Protein AF-A0A7C3R0V1-F1 (afdb_monomer_lite)

Structure (mmCIF, N/CA/C/O backbone):
data_AF-A0A7C3R0V1-F1
#
_entry.id   AF-A0A7C3R0V1-F1
#
loop_
_atom_site.group_PDB
_atom_site.id
_atom_site.type_symbol
_atom_site.label_atom_id
_atom_site.label_alt_id
_atom_site.label_comp_id
_atom_site.label_asym_id
_atom_site.label_entity_id
_atom_site.label_seq_id
_atom_site.pdbx_PDB_ins_code
_atom_site.Cartn_x
_atom_site.Cartn_y
_atom_site.Cartn_z
_atom_site.occupancy
_atom_site.B_iso_or_equiv
_atom_site.auth_seq_id
_atom_site.auth_comp_id
_atom_site.auth_asym_id
_atom_site.auth_atom_id
_atom_site.pdbx_PDB_model_num
ATOM 1 N N . MET A 1 1 ? -23.389 -15.493 -10.320 1.00 42.31 1 MET A N 1
ATOM 2 C CA . MET A 1 1 ? -22.268 -14.526 -10.285 1.00 42.31 1 MET A CA 1
ATOM 3 C C . MET A 1 1 ? -22.577 -13.487 -9.214 1.00 42.31 1 MET A C 1
ATOM 5 O O . MET A 1 1 ? -23.530 -12.743 -9.384 1.00 42.31 1 MET A O 1
ATOM 9 N N . SER A 1 2 ? -21.857 -13.476 -8.086 1.00 50.84 2 SER A N 1
ATOM 10 C CA . SER A 1 2 ? -22.051 -12.445 -7.052 1.00 50.84 2 SER A CA 1
ATOM 11 C C . SER A 1 2 ? -21.550 -11.100 -7.591 1.00 50.84 2 SER A C 1
ATOM 13 O O . SER A 1 2 ? -20.345 -10.915 -7.804 1.00 50.84 2 SER A O 1
ATOM 15 N N . HIS A 1 3 ? -22.470 -10.176 -7.880 1.00 60.91 3 HIS A N 1
ATOM 16 C CA . HIS A 1 3 ? -22.114 -8.804 -8.225 1.00 60.91 3 HIS A CA 1
ATOM 17 C C . HIS A 1 3 ? -21.435 -8.160 -7.017 1.00 60.91 3 HIS A C 1
ATOM 19 O O . HIS A 1 3 ? -22.059 -7.897 -5.994 1.00 60.91 3 HIS A O 1
ATOM 25 N N . THR A 1 4 ? -20.135 -7.896 -7.152 1.00 75.12 4 THR A N 1
ATOM 26 C CA . THR A 1 4 ? -19.369 -7.115 -6.173 1.00 75.12 4 THR A CA 1
ATOM 27 C C . THR A 1 4 ? -20.043 -5.766 -5.970 1.00 75.12 4 THR A C 1
ATOM 29 O O . THR A 1 4 ? -19.971 -4.907 -6.852 1.00 75.12 4 THR A O 1
ATOM 32 N N . LYS A 1 5 ? -20.695 -5.572 -4.825 1.00 85.56 5 LYS A N 1
ATOM 33 C CA . LYS A 1 5 ? -21.356 -4.309 -4.516 1.00 85.56 5 LYS A CA 1
ATOM 34 C C . LYS A 1 5 ? -20.315 -3.302 -4.035 1.00 85.56 5 LYS A C 1
ATOM 36 O O . LYS A 1 5 ? -19.821 -3.402 -2.916 1.00 85.56 5 LYS A O 1
ATOM 41 N N . TRP A 1 6 ? -19.981 -2.356 -4.905 1.00 93.62 6 TRP A N 1
ATOM 42 C CA . TRP A 1 6 ? -19.275 -1.140 -4.520 1.00 93.62 6 TRP A CA 1
ATOM 43 C C . TRP A 1 6 ? -20.295 -0.133 -3.996 1.00 93.62 6 TRP A C 1
ATOM 45 O O . TRP A 1 6 ? -21.379 0.008 -4.561 1.00 93.62 6 TRP A O 1
ATOM 55 N N . LEU A 1 7 ? -19.955 0.517 -2.895 1.00 95.56 7 LEU A N 1
ATOM 56 C CA . LEU A 1 7 ? -20.717 1.581 -2.261 1.00 95.56 7 LEU A CA 1
ATOM 57 C C . LEU A 1 7 ? -20.110 2.919 -2.679 1.00 95.56 7 LEU A C 1
ATOM 59 O O . LEU A 1 7 ? -18.905 2.997 -2.928 1.00 95.56 7 LEU A O 1
ATOM 63 N N . ASP A 1 8 ? -20.928 3.965 -2.731 1.00 96.06 8 ASP A N 1
ATOM 64 C CA . ASP A 1 8 ? -20.401 5.328 -2.715 1.00 96.06 8 ASP A CA 1
ATOM 65 C C . ASP A 1 8 ? -19.684 5.618 -1.382 1.00 96.06 8 ASP A C 1
ATOM 67 O O . ASP A 1 8 ? -19.762 4.836 -0.426 1.00 96.06 8 ASP A O 1
ATOM 71 N N . HIS A 1 9 ? -18.979 6.748 -1.316 1.00 92.44 9 HIS A N 1
ATOM 72 C CA . HIS A 1 9 ? -18.219 7.144 -0.132 1.00 92.44 9 HIS A CA 1
ATOM 73 C C . HIS A 1 9 ? -19.073 7.153 1.148 1.00 92.44 9 HIS A C 1
ATOM 75 O O . HIS A 1 9 ? -18.721 6.500 2.129 1.00 92.44 9 HIS A O 1
ATOM 81 N N . ALA A 1 10 ? -20.217 7.841 1.149 1.00 94.19 10 ALA A N 1
ATOM 82 C CA . ALA A 1 10 ? -21.035 8.022 2.349 1.00 94.19 10 ALA A CA 1
ATOM 83 C C . ALA A 1 10 ? -21.642 6.698 2.843 1.00 94.19 10 ALA A C 1
ATOM 85 O O . ALA A 1 10 ? -21.555 6.362 4.030 1.00 94.19 10 ALA A O 1
ATOM 86 N N . ALA A 1 11 ? -22.214 5.906 1.934 1.00 95.75 11 ALA A N 1
ATOM 87 C CA . ALA A 1 11 ? -22.743 4.583 2.238 1.00 95.75 11 ALA A CA 1
ATOM 88 C C . ALA A 1 11 ? -21.632 3.627 2.697 1.00 95.75 11 ALA A C 1
ATOM 90 O O . ALA A 1 11 ? -21.841 2.815 3.603 1.00 95.75 11 ALA A O 1
ATOM 91 N N . GLY A 1 12 ? -20.444 3.751 2.107 1.00 95.31 12 GLY A N 1
ATOM 92 C CA . GLY A 1 12 ? -19.246 3.019 2.485 1.00 95.31 12 GLY A CA 1
ATOM 93 C C . GLY A 1 12 ? -18.814 3.287 3.922 1.00 95.31 12 GLY A C 1
ATOM 94 O O . GLY A 1 12 ? -18.692 2.344 4.705 1.00 95.31 12 GLY A O 1
ATOM 95 N N . ILE A 1 13 ? -18.656 4.561 4.292 1.00 95.50 13 ILE A N 1
ATOM 96 C CA . ILE A 1 13 ? -18.301 4.970 5.658 1.00 95.50 13 ILE A CA 1
ATOM 97 C C . ILE A 1 13 ? -19.353 4.481 6.664 1.00 95.50 13 ILE A C 1
ATOM 99 O O . ILE A 1 13 ? -19.023 3.881 7.689 1.00 95.50 13 ILE A O 1
ATOM 103 N N . LYS A 1 14 ? -20.645 4.632 6.346 1.00 96.44 14 LYS A N 1
ATOM 104 C CA . LYS A 1 14 ? -21.726 4.105 7.194 1.00 96.44 14 LYS A CA 1
ATOM 105 C C . LYS A 1 14 ? -21.611 2.589 7.390 1.00 96.44 14 LYS A C 1
ATOM 107 O O . LYS A 1 14 ? -21.858 2.090 8.489 1.00 96.44 14 LYS A O 1
ATOM 112 N N . ARG A 1 15 ? -21.231 1.851 6.341 1.00 96.00 15 ARG A N 1
ATOM 113 C CA . ARG A 1 15 ? -21.078 0.393 6.385 1.00 96.00 15 ARG A CA 1
ATOM 114 C C . ARG A 1 15 ? -19.900 -0.042 7.254 1.00 96.00 15 ARG A C 1
ATOM 116 O O . ARG A 1 15 ? -20.099 -0.932 8.079 1.00 96.00 15 ARG A O 1
ATOM 123 N N . ILE A 1 16 ? -18.721 0.562 7.100 1.00 95.69 16 ILE A N 1
ATOM 124 C CA . ILE A 1 16 ? -17.548 0.214 7.923 1.00 95.69 16 ILE A CA 1
ATOM 125 C C . ILE A 1 16 ? -17.791 0.555 9.400 1.00 95.69 16 ILE A C 1
ATOM 127 O O . ILE A 1 16 ? -17.497 -0.267 10.260 1.00 95.69 16 ILE A O 1
ATOM 131 N N . ASN A 1 17 ? -18.452 1.682 9.697 1.00 95.12 17 ASN A N 1
ATOM 132 C CA . ASN A 1 17 ? -18.780 2.076 11.071 1.00 95.12 17 ASN A CA 1
ATOM 133 C C . ASN A 1 17 ? -19.804 1.136 11.721 1.00 95.12 17 ASN A C 1
ATOM 135 O O . ASN A 1 17 ? -19.756 0.891 12.924 1.00 95.12 17 ASN A O 1
ATOM 139 N N . ALA A 1 18 ? -20.758 0.607 10.950 1.00 96.44 18 ALA A N 1
ATOM 140 C CA . ALA A 1 18 ? -21.679 -0.413 11.449 1.00 96.44 18 ALA A CA 1
ATOM 141 C C . ALA A 1 18 ? -20.940 -1.719 11.783 1.00 96.44 18 ALA A C 1
ATOM 143 O O . ALA A 1 18 ? -21.055 -2.208 12.902 1.00 96.44 18 ALA A O 1
ATOM 144 N N . LEU A 1 19 ? -20.121 -2.226 10.854 1.00 95.38 19 LEU A N 1
ATOM 145 C CA . LEU A 1 19 ? -19.346 -3.456 11.056 1.00 95.38 19 LEU A CA 1
ATOM 146 C C . LEU A 1 19 ? -18.355 -3.341 12.223 1.00 95.38 19 LEU A C 1
ATOM 148 O O . LEU A 1 19 ? -18.230 -4.275 13.013 1.00 95.38 19 LEU A O 1
ATOM 152 N N . GLY A 1 20 ? -17.702 -2.183 12.360 1.00 92.12 20 GLY A N 1
ATOM 153 C CA . GLY A 1 20 ? -16.813 -1.877 13.478 1.00 92.12 20 GLY A CA 1
ATOM 154 C C . GLY A 1 20 ? -17.538 -1.873 14.826 1.00 92.12 20 GLY A C 1
ATOM 155 O O . GLY A 1 20 ? -17.073 -2.516 15.763 1.00 92.12 20 GLY A O 1
ATOM 156 N N . ARG A 1 21 ? -18.717 -1.236 14.923 1.00 93.69 21 ARG A N 1
ATOM 157 C CA . ARG A 1 21 ? -19.542 -1.253 16.151 1.00 93.69 21 ARG A CA 1
ATOM 158 C C . ARG A 1 21 ? -20.011 -2.654 16.533 1.00 93.69 21 ARG A C 1
ATOM 160 O O . ARG A 1 21 ? -20.056 -2.979 17.713 1.00 93.69 21 ARG A O 1
ATOM 167 N N . GLU A 1 22 ? -20.314 -3.486 15.543 1.00 94.88 22 GLU A N 1
ATOM 168 C CA . GLU A 1 22 ? -20.661 -4.900 15.735 1.00 94.88 22 GLU A CA 1
ATOM 169 C C . GLU A 1 22 ? -19.444 -5.774 16.095 1.00 94.88 22 GLU A C 1
ATOM 171 O O . GLU A 1 22 ? -19.607 -6.969 16.332 1.00 94.88 22 GLU A O 1
ATOM 176 N N . ARG A 1 23 ? -18.223 -5.211 16.111 1.00 91.81 23 ARG A N 1
ATOM 177 C CA . ARG A 1 23 ? -16.948 -5.935 16.268 1.00 91.81 23 ARG A CA 1
ATOM 178 C C . ARG A 1 23 ? -16.817 -7.116 15.304 1.00 91.81 23 ARG A C 1
ATOM 180 O O . ARG A 1 23 ? -16.186 -8.127 15.611 1.00 91.81 23 ARG A O 1
ATOM 187 N N . LYS A 1 24 ? -17.429 -7.006 14.126 1.00 93.81 24 LYS A N 1
ATOM 188 C CA . LYS A 1 24 ? -17.423 -8.072 13.131 1.00 93.81 24 LYS A CA 1
ATOM 189 C C . LYS A 1 24 ? -16.158 -7.953 12.292 1.00 93.81 24 LYS A C 1
ATOM 191 O O . LYS A 1 24 ? -16.003 -6.908 11.688 1.00 93.81 24 LYS A O 1
ATOM 196 N N . PRO A 1 25 ? -15.293 -8.972 12.155 1.00 93.69 25 PRO A N 1
ATOM 197 C CA . PRO A 1 25 ? -14.149 -8.886 11.250 1.00 93.69 25 PRO A CA 1
ATOM 198 C C . PRO A 1 25 ? -14.598 -8.652 9.802 1.00 93.69 25 PRO A C 1
ATOM 200 O O . PRO A 1 25 ? -15.459 -9.375 9.288 1.00 93.69 25 PRO A O 1
ATOM 203 N N . PHE A 1 26 ? -14.016 -7.661 9.125 1.00 95.19 26 PHE A N 1
ATOM 204 C CA . PHE A 1 26 ? -14.371 -7.312 7.749 1.00 95.19 26 PHE A CA 1
ATOM 205 C C . PHE A 1 26 ? -13.163 -6.869 6.924 1.00 95.19 26 PHE A C 1
ATOM 207 O O . PHE A 1 26 ? -12.180 -6.358 7.449 1.00 95.19 26 PHE A O 1
ATOM 214 N N . LEU A 1 27 ? -13.262 -7.052 5.609 1.00 95.38 27 LEU A N 1
ATOM 215 C CA . LEU A 1 27 ? -12.360 -6.462 4.627 1.00 95.38 27 LEU A CA 1
ATOM 216 C C . LEU A 1 27 ? -13.030 -5.222 4.047 1.00 95.38 27 LEU A C 1
ATOM 218 O O . LEU A 1 27 ? -14.193 -5.295 3.639 1.00 95.38 27 LEU A O 1
ATOM 222 N N . PHE A 1 28 ? -12.284 -4.126 3.925 1.00 95.50 28 PHE A N 1
ATOM 223 C CA . PHE A 1 28 ? -12.696 -2.982 3.123 1.00 95.50 28 PHE A CA 1
ATOM 224 C C . PHE A 1 28 ? -11.621 -2.572 2.112 1.00 95.50 28 PHE A C 1
ATOM 226 O O . PHE A 1 28 ? -10.442 -2.873 2.278 1.00 95.50 28 PHE A O 1
ATOM 233 N N . ILE A 1 29 ? -12.047 -1.920 1.030 1.00 95.19 29 ILE A N 1
ATOM 234 C CA . ILE A 1 29 ? -11.183 -1.386 -0.028 1.00 95.19 29 ILE A CA 1
ATOM 235 C C . ILE A 1 29 ? -11.737 -0.023 -0.420 1.00 95.19 29 ILE A C 1
ATOM 237 O O . ILE A 1 29 ? -12.914 0.079 -0.762 1.00 95.19 29 ILE A O 1
ATOM 241 N N . LEU A 1 30 ? -10.891 1.000 -0.400 1.00 94.31 30 LE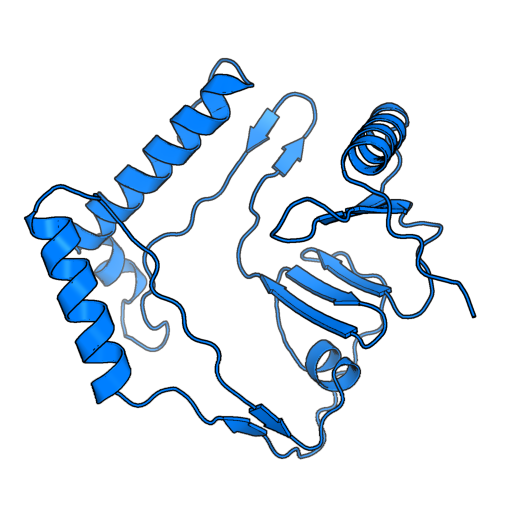U A N 1
ATOM 242 C CA . LEU A 1 30 ? -11.227 2.361 -0.807 1.00 94.31 30 LEU A CA 1
ATOM 243 C C . LEU A 1 30 ? -10.491 2.694 -2.108 1.00 94.31 30 LEU A C 1
ATOM 245 O O . LEU A 1 30 ? -9.288 2.454 -2.219 1.00 94.31 30 LEU A O 1
ATOM 249 N N . SER A 1 31 ? -11.204 3.214 -3.106 1.00 92.94 31 SER A N 1
ATOM 250 C CA . SER A 1 31 ? -10.571 3.731 -4.320 1.00 92.94 31 SER A CA 1
ATOM 251 C C . SER A 1 31 ? -9.736 4.973 -4.013 1.00 92.94 31 SER A C 1
ATOM 253 O O . SER A 1 31 ? -10.032 5.723 -3.089 1.00 92.94 31 SER A O 1
ATOM 255 N N . TYR A 1 32 ? -8.696 5.213 -4.811 1.00 90.94 32 TYR A N 1
ATOM 256 C CA . TYR A 1 32 ? -7.790 6.351 -4.618 1.00 90.94 32 TYR A CA 1
ATOM 257 C C . TYR A 1 32 ? -8.512 7.713 -4.617 1.00 90.94 32 TYR A C 1
ATOM 259 O O . TYR A 1 32 ? -8.223 8.572 -3.793 1.00 90.94 32 TYR A O 1
ATOM 267 N N . ASP A 1 33 ? -9.504 7.878 -5.495 1.00 93.25 33 ASP A N 1
ATOM 268 C CA . ASP A 1 33 ? -10.373 9.064 -5.571 1.00 93.25 33 ASP A CA 1
ATOM 269 C C . ASP A 1 33 ? -11.421 9.143 -4.441 1.00 93.25 33 ASP A C 1
ATOM 271 O O . ASP A 1 33 ? -12.220 10.075 -4.399 1.00 93.25 33 ASP A O 1
ATOM 275 N N . LYS A 1 34 ? -11.434 8.154 -3.539 1.00 92.62 34 LYS A N 1
ATOM 276 C CA . LYS A 1 34 ? -12.363 7.982 -2.416 1.00 92.62 34 LYS A CA 1
ATOM 277 C C . LYS A 1 34 ? -13.836 7.848 -2.815 1.00 92.62 34 LYS A C 1
ATOM 279 O O . LYS A 1 34 ? -14.700 7.842 -1.947 1.00 92.62 34 LYS A O 1
ATOM 284 N N . GLN A 1 35 ? -14.156 7.692 -4.098 1.00 92.75 35 GLN A N 1
ATOM 285 C CA . GLN A 1 35 ? -15.545 7.646 -4.561 1.00 92.75 35 GLN A CA 1
ATOM 286 C C . GLN A 1 35 ? -16.203 6.280 -4.367 1.00 92.75 35 GLN A C 1
ATOM 288 O O . GLN A 1 35 ? -17.428 6.195 -4.276 1.00 92.75 35 GLN A O 1
ATOM 293 N N . LYS A 1 36 ? -15.409 5.206 -4.332 1.00 93.56 36 LYS A N 1
ATOM 294 C CA . LYS A 1 36 ? -15.895 3.828 -4.269 1.00 93.56 36 LYS A CA 1
ATOM 295 C C . LYS A 1 36 ? -15.300 3.114 -3.071 1.00 93.56 36 LYS A C 1
ATOM 297 O O . LYS A 1 36 ? -14.082 3.044 -2.914 1.00 93.56 36 LYS A O 1
ATOM 302 N N . LEU A 1 37 ? -16.173 2.506 -2.279 1.00 96.44 37 LEU A N 1
ATOM 303 C CA . LEU A 1 37 ? -15.802 1.705 -1.125 1.00 96.44 37 LEU A CA 1
ATOM 304 C C . LEU A 1 37 ? -16.420 0.313 -1.236 1.00 96.44 37 LEU A C 1
ATOM 306 O O . LEU A 1 37 ? -17.615 0.146 -1.462 1.00 96.44 37 LEU A O 1
ATOM 310 N N . PHE A 1 38 ? -15.608 -0.714 -1.058 1.00 96.25 38 PHE A N 1
ATOM 311 C CA . PHE A 1 38 ? -16.061 -2.081 -0.844 1.00 96.25 38 PHE A CA 1
ATOM 312 C C . PHE A 1 38 ? -15.909 -2.409 0.640 1.00 96.25 38 PHE A C 1
ATOM 314 O O . PHE A 1 38 ? -14.885 -2.067 1.218 1.00 96.25 38 PHE A O 1
ATOM 321 N N . ALA A 1 39 ? -16.899 -3.061 1.254 1.00 96.44 39 ALA A N 1
ATOM 322 C CA . ALA A 1 39 ? -16.809 -3.551 2.629 1.00 96.44 39 ALA A CA 1
ATOM 323 C C . ALA A 1 39 ? -17.659 -4.812 2.819 1.00 96.44 39 ALA A C 1
ATOM 325 O O . ALA A 1 39 ? -18.883 -4.779 2.642 1.00 96.44 39 ALA A O 1
ATOM 326 N N . GLN A 1 40 ? -17.025 -5.915 3.212 1.00 95.56 40 GLN A N 1
ATOM 327 C CA . GLN A 1 40 ? -17.693 -7.188 3.472 1.00 95.56 40 GLN A CA 1
ATOM 328 C C . GLN A 1 40 ? -17.121 -7.881 4.713 1.00 95.56 40 GLN A C 1
ATOM 330 O O . GLN A 1 40 ? -15.902 -7.906 4.889 1.00 95.56 40 GLN A O 1
ATOM 335 N N . PRO A 1 41 ? -17.982 -8.486 5.550 1.00 95.62 41 PRO A N 1
ATOM 336 C CA . PRO A 1 41 ? -17.541 -9.383 6.609 1.00 95.62 41 PRO A CA 1
ATOM 337 C C . PRO A 1 41 ? -16.669 -10.533 6.093 1.00 95.62 41 PRO A C 1
ATOM 339 O O . PRO A 1 41 ? -16.963 -11.085 5.032 1.00 95.62 41 PRO A O 1
ATOM 342 N N . LEU A 1 42 ? -15.642 -10.926 6.853 1.00 94.25 42 LEU A N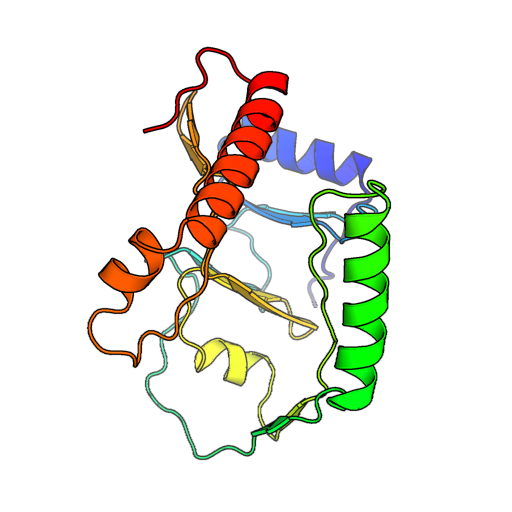 1
ATOM 343 C CA . LEU A 1 42 ? -14.700 -11.979 6.447 1.00 94.25 42 LEU A CA 1
ATOM 344 C C . LEU A 1 42 ? -15.379 -13.348 6.269 1.00 94.25 42 LEU A C 1
ATOM 346 O O . LEU A 1 42 ? -15.048 -14.079 5.340 1.00 94.25 42 LEU A O 1
ATOM 350 N N . ASP A 1 43 ? -16.372 -13.656 7.108 1.00 93.12 43 ASP A N 1
ATOM 351 C CA . ASP A 1 43 ? -17.190 -14.880 7.062 1.00 93.12 43 ASP A CA 1
ATOM 352 C C . ASP A 1 43 ? -18.124 -14.958 5.841 1.00 93.12 43 ASP A C 1
ATOM 354 O O . ASP A 1 43 ? -18.694 -16.008 5.557 1.00 93.12 43 ASP A O 1
ATOM 358 N N . ARG A 1 44 ? -18.305 -13.845 5.122 1.00 93.06 44 ARG A N 1
ATOM 359 C CA . ARG A 1 44 ? -19.184 -13.727 3.950 1.00 93.06 44 ARG A CA 1
ATOM 360 C C . ARG A 1 44 ? -18.460 -13.139 2.744 1.00 93.06 44 ARG A C 1
ATOM 362 O O . ARG A 1 44 ? -19.104 -12.543 1.880 1.00 93.06 44 ARG A O 1
ATOM 369 N N . LEU A 1 45 ? -17.134 -13.259 2.699 1.00 93.19 45 LEU A N 1
ATOM 370 C CA . LEU A 1 45 ? -16.370 -12.794 1.552 1.00 93.19 45 LEU A CA 1
ATOM 371 C C . LEU A 1 45 ? -16.756 -13.568 0.300 1.00 93.19 45 LEU A C 1
ATOM 373 O O . LEU A 1 45 ? -16.780 -14.798 0.283 1.00 93.19 45 LEU A O 1
ATOM 377 N N . ASP A 1 46 ? -17.016 -12.821 -0.768 1.00 91.81 46 ASP A N 1
ATOM 378 C CA . ASP A 1 46 ? -17.271 -13.404 -2.075 1.00 91.81 46 ASP A CA 1
ATOM 379 C C . ASP A 1 46 ? -16.098 -14.283 -2.546 1.00 91.81 46 ASP A C 1
ATOM 381 O O . ASP A 1 46 ? -14.922 -13.966 -2.336 1.00 91.81 46 ASP A O 1
ATOM 385 N N . HIS A 1 47 ? -16.416 -15.338 -3.300 1.00 92.06 47 HIS A N 1
ATOM 386 C CA . HIS A 1 47 ? -15.405 -16.123 -4.006 1.00 92.06 47 HIS A CA 1
ATOM 387 C C . HIS A 1 47 ? -14.519 -15.242 -4.899 1.00 92.06 47 HIS A C 1
ATOM 389 O O . HIS A 1 47 ? -14.963 -14.258 -5.501 1.00 92.06 47 HIS A O 1
ATOM 395 N N . GLY A 1 48 ? -13.247 -15.630 -5.006 1.00 93.50 48 GLY A N 1
ATOM 396 C CA . GLY A 1 48 ? -12.246 -14.874 -5.750 1.00 93.50 48 GLY A CA 1
ATOM 397 C C . GLY A 1 48 ? -11.697 -13.661 -4.998 1.00 93.50 48 GLY A C 1
ATOM 398 O O . GLY A 1 48 ? -11.015 -12.851 -5.618 1.00 93.50 48 GLY A O 1
ATOM 399 N N . ILE A 1 49 ? -11.960 -13.519 -3.697 1.00 96.44 49 ILE A N 1
ATOM 400 C CA . ILE A 1 49 ? -11.235 -12.595 -2.819 1.00 96.44 49 ILE A CA 1
ATOM 401 C C . ILE A 1 49 ? -10.301 -13.413 -1.929 1.00 96.44 49 ILE A C 1
ATOM 403 O O . ILE A 1 49 ? -10.759 -14.176 -1.079 1.00 96.44 49 ILE A O 1
ATOM 407 N N . TYR A 1 50 ? -8.993 -13.237 -2.105 1.00 96.56 50 TYR A N 1
ATOM 408 C CA . TYR A 1 50 ? -7.989 -13.912 -1.285 1.00 96.56 50 TYR A CA 1
ATOM 409 C C . TYR A 1 50 ? -7.086 -12.900 -0.607 1.00 96.56 50 TYR A C 1
ATOM 411 O O . TYR A 1 50 ? -6.597 -11.982 -1.256 1.00 96.56 50 TYR A O 1
ATOM 419 N N . TYR A 1 51 ? -6.831 -13.076 0.682 1.00 96.06 51 TYR A N 1
ATOM 420 C CA . TYR A 1 51 ? -5.967 -12.194 1.447 1.00 96.06 51 TYR A CA 1
ATOM 421 C C . TYR A 1 51 ? -5.002 -12.977 2.331 1.00 96.06 51 TYR A C 1
ATOM 423 O O . TYR A 1 51 ? -5.262 -14.112 2.739 1.00 96.06 51 TYR A O 1
ATOM 431 N N . LYS A 1 52 ? -3.877 -12.334 2.633 1.00 95.06 52 LYS A N 1
ATOM 432 C CA . LYS A 1 52 ? -2.936 -12.724 3.676 1.00 95.06 52 LYS A CA 1
ATOM 433 C C . LYS A 1 52 ? -2.640 -11.499 4.532 1.00 95.06 52 LYS A C 1
ATOM 435 O O . LYS A 1 52 ? -2.264 -10.464 3.984 1.00 95.06 52 LYS A O 1
ATOM 440 N N . LEU A 1 53 ? -2.784 -11.653 5.840 1.00 92.38 53 LEU A N 1
ATOM 441 C CA . LEU A 1 53 ? -2.384 -10.702 6.868 1.00 92.38 53 LEU A CA 1
ATOM 442 C C . LEU A 1 53 ? -1.409 -11.439 7.783 1.00 92.38 53 LEU A C 1
ATOM 444 O O . LEU A 1 53 ? -1.825 -12.211 8.640 1.00 92.38 53 LEU A O 1
ATOM 448 N N . GLU A 1 54 ? -0.113 -11.272 7.531 1.00 90.19 54 GLU A N 1
ATOM 449 C CA . GLU A 1 54 ? 0.955 -11.950 8.274 1.00 90.19 54 GLU A CA 1
ATOM 450 C C . GLU A 1 54 ? 0.819 -13.479 8.261 1.00 90.19 54 GLU A C 1
ATOM 452 O O . GLU A 1 54 ? 1.168 -14.125 7.269 1.00 90.19 54 GLU A O 1
ATOM 457 N N . THR A 1 55 ? 0.332 -14.077 9.345 1.00 89.94 55 THR A N 1
ATOM 458 C CA . THR A 1 55 ? 0.104 -15.520 9.473 1.00 89.94 55 THR A CA 1
ATOM 459 C C . THR A 1 55 ? -1.300 -15.928 9.018 1.00 89.94 55 THR A C 1
ATOM 461 O O . THR A 1 55 ? -1.478 -17.040 8.512 1.00 89.94 55 THR A O 1
ATOM 464 N N . LEU A 1 56 ? -2.280 -15.025 9.113 1.00 92.00 56 LEU A N 1
ATOM 465 C CA . LEU A 1 56 ? -3.671 -15.262 8.743 1.00 92.00 56 LEU A CA 1
ATOM 466 C C . LEU A 1 56 ? -3.851 -15.216 7.221 1.00 92.00 56 LEU A C 1
ATOM 468 O O . LEU A 1 56 ? -3.362 -14.317 6.537 1.00 92.00 56 LEU A O 1
ATOM 472 N N . ARG A 1 57 ? -4.598 -16.177 6.673 1.00 94.19 57 ARG A N 1
ATOM 473 C CA . ARG A 1 57 ? -4.966 -16.222 5.251 1.00 94.19 57 ARG A CA 1
ATOM 474 C C . ARG A 1 57 ? -6.252 -17.010 5.030 1.00 94.19 57 ARG A C 1
ATOM 476 O O . ARG A 1 57 ? -6.567 -17.892 5.821 1.00 94.19 57 ARG A O 1
ATOM 483 N N . ASN A 1 58 ? -6.925 -16.762 3.909 1.00 95.19 58 ASN A N 1
ATOM 484 C CA . ASN A 1 58 ? -8.150 -17.472 3.510 1.00 95.19 58 ASN A CA 1
ATOM 485 C C . ASN A 1 58 ? -7.984 -18.343 2.244 1.00 95.19 58 ASN A C 1
ATOM 487 O O . ASN A 1 58 ? -8.961 -18.645 1.563 1.00 95.19 58 ASN A O 1
ATOM 491 N N . TYR A 1 59 ? -6.752 -18.721 1.894 1.00 92.44 59 TYR A N 1
ATOM 492 C CA . TYR A 1 59 ? -6.450 -19.514 0.700 1.00 92.44 59 TYR A CA 1
ATOM 493 C C . TYR A 1 59 ? -5.367 -20.575 0.990 1.00 92.44 59 TYR A C 1
ATOM 495 O O . TYR A 1 59 ? -4.543 -20.396 1.900 1.00 92.44 59 TYR A O 1
ATOM 503 N N . PRO A 1 60 ? -5.339 -21.692 0.239 1.00 89.31 60 PRO A N 1
ATOM 504 C CA . PRO A 1 60 ? -4.338 -22.741 0.416 1.00 89.31 60 PRO A CA 1
ATOM 505 C C . PRO A 1 60 ? -2.964 -22.312 -0.119 1.00 89.31 60 PRO A C 1
ATOM 507 O O . PRO A 1 60 ? -2.857 -21.583 -1.102 1.00 89.31 60 PRO A O 1
ATOM 510 N N . VAL A 1 61 ? -1.884 -22.805 0.490 1.00 84.62 61 VAL A N 1
ATOM 511 C CA . VAL A 1 61 ? -0.526 -22.559 -0.026 1.00 84.62 61 VAL A CA 1
ATOM 512 C C . VAL A 1 61 ? -0.193 -23.564 -1.107 1.00 84.62 61 VAL A C 1
ATOM 514 O O . VAL A 1 61 ? -0.266 -24.769 -0.881 1.00 84.62 61 VAL A O 1
ATOM 517 N N . ARG A 1 62 ? 0.271 -23.062 -2.251 1.00 79.62 62 ARG A N 1
ATOM 518 C CA . ARG A 1 62 ? 0.978 -23.864 -3.248 1.00 79.62 62 ARG A CA 1
ATOM 519 C C . ARG A 1 62 ? 2.471 -23.569 -3.171 1.00 79.62 62 ARG A C 1
ATOM 521 O O . ARG A 1 62 ? 2.866 -22.413 -3.060 1.00 79.62 62 ARG A O 1
ATOM 528 N N . LYS A 1 63 ? 3.281 -24.629 -3.206 1.00 72.06 63 LYS A N 1
ATOM 529 C CA . LYS A 1 63 ? 4.754 -24.558 -3.175 1.00 72.06 63 LYS A CA 1
ATOM 530 C C . LYS A 1 63 ? 5.399 -24.685 -4.558 1.00 72.06 63 LYS A C 1
ATOM 532 O O . LYS A 1 63 ? 6.610 -24.549 -4.672 1.00 72.06 63 LYS A O 1
ATOM 537 N N . GLN A 1 64 ? 4.610 -25.000 -5.582 1.00 77.31 64 GLN A N 1
ATOM 538 C CA . GLN A 1 64 ? 5.116 -25.224 -6.929 1.00 77.31 64 GLN A CA 1
ATOM 539 C C . GLN A 1 64 ? 5.045 -23.942 -7.745 1.00 77.31 64 GLN A C 1
ATOM 541 O O . GLN A 1 64 ? 4.033 -23.241 -7.728 1.00 77.31 64 GLN A O 1
ATOM 546 N N . HIS A 1 65 ? 6.130 -23.693 -8.466 1.00 81.12 65 HIS A N 1
ATOM 547 C CA . HIS A 1 65 ? 6.283 -22.584 -9.388 1.00 81.12 65 HIS A CA 1
ATOM 548 C C . HIS A 1 65 ? 6.732 -23.190 -10.721 1.00 81.12 65 HIS A C 1
ATOM 550 O O . HIS A 1 65 ? 7.913 -23.519 -10.855 1.00 81.12 65 HIS A O 1
ATOM 556 N N . PRO A 1 66 ? 5.811 -23.441 -11.666 1.00 84.31 66 PRO A N 1
ATOM 557 C CA . PRO A 1 66 ? 6.215 -23.841 -13.004 1.00 84.31 66 PRO A CA 1
ATOM 558 C C . PRO A 1 66 ? 7.059 -22.722 -13.637 1.00 84.31 66 PRO A C 1
ATOM 560 O O . PRO A 1 66 ? 6.952 -21.566 -13.212 1.00 84.31 66 PRO A O 1
ATOM 563 N N . PRO A 1 67 ? 7.895 -23.035 -14.639 1.00 90.81 67 PRO A N 1
ATOM 564 C CA . PRO A 1 67 ? 8.564 -22.012 -15.432 1.00 90.81 67 PRO A CA 1
ATOM 565 C C . PRO A 1 67 ? 7.549 -21.001 -15.975 1.00 90.81 67 PRO A C 1
ATOM 567 O O . PRO A 1 67 ? 6.469 -21.390 -16.413 1.00 90.81 67 PRO A O 1
ATOM 570 N N . TYR A 1 68 ? 7.900 -19.717 -15.933 1.00 93.00 68 TYR A N 1
ATOM 571 C CA . TYR A 1 68 ? 7.047 -18.628 -16.398 1.00 93.00 68 TYR A CA 1
ATOM 572 C C . TYR A 1 68 ? 7.864 -17.555 -17.115 1.00 93.00 68 TYR A C 1
ATOM 574 O O . TYR A 1 68 ? 9.058 -17.374 -16.862 1.00 93.00 68 TYR A O 1
ATOM 582 N N . SER A 1 69 ? 7.202 -16.803 -17.986 1.00 95.25 69 SER A N 1
ATOM 583 C CA . SER A 1 69 ? 7.744 -15.615 -18.640 1.00 95.25 69 SER A CA 1
ATOM 584 C C . SER A 1 69 ? 7.353 -14.358 -17.861 1.00 95.25 69 SER A C 1
ATOM 586 O O . SER A 1 69 ? 6.202 -14.183 -17.467 1.00 95.25 69 SER A O 1
ATOM 588 N N . PHE A 1 70 ? 8.302 -13.455 -17.611 1.00 95.00 70 PHE A N 1
ATOM 589 C CA . PHE A 1 70 ? 8.018 -12.192 -16.924 1.00 95.00 70 PHE A CA 1
ATOM 590 C C . PHE A 1 70 ? 8.957 -11.094 -17.419 1.00 95.00 70 PHE A C 1
ATOM 592 O O . PHE A 1 70 ? 10.108 -10.996 -16.998 1.00 95.00 70 PHE A O 1
ATOM 599 N N . ALA A 1 71 ? 8.466 -10.262 -18.333 1.00 97.00 71 ALA A N 1
ATOM 600 C CA . ALA A 1 71 ? 9.212 -9.155 -18.916 1.00 97.00 71 ALA A CA 1
ATOM 601 C C . ALA A 1 71 ? 8.640 -7.815 -18.442 1.00 97.00 71 ALA A C 1
ATOM 603 O O . ALA A 1 71 ? 7.429 -7.602 -18.484 1.00 97.00 71 ALA A O 1
ATOM 604 N N . LYS A 1 72 ? 9.516 -6.902 -18.014 1.00 96.81 72 LYS A N 1
ATOM 605 C CA . LYS A 1 72 ? 9.161 -5.542 -17.585 1.00 96.81 72 LYS A CA 1
ATOM 606 C C . LYS A 1 72 ? 9.602 -4.508 -18.616 1.00 96.81 72 LYS A C 1
ATOM 608 O O . LYS A 1 72 ? 10.692 -4.620 -19.169 1.00 96.81 72 LYS A O 1
ATOM 613 N N . SER A 1 73 ? 8.794 -3.472 -18.811 1.00 97.19 73 SER A N 1
ATOM 614 C CA . SER A 1 73 ? 9.097 -2.351 -19.710 1.00 97.19 73 SER A CA 1
ATOM 615 C C . SER A 1 73 ? 9.032 -1.023 -18.946 1.00 97.19 73 SER A C 1
ATOM 617 O O . SER A 1 73 ? 8.058 -0.289 -19.088 1.00 97.19 73 SER A O 1
ATOM 619 N N . PRO A 1 74 ? 10.006 -0.729 -18.063 1.00 96.56 74 PRO A N 1
ATOM 620 C CA . PRO A 1 74 ? 9.993 0.487 -17.250 1.00 96.56 74 PRO A CA 1
ATOM 621 C C . PRO A 1 74 ? 10.196 1.749 -18.099 1.00 96.56 74 PRO A C 1
ATOM 623 O O . PRO A 1 74 ? 10.628 1.683 -19.251 1.00 96.56 74 PRO A O 1
ATOM 626 N N . VAL A 1 75 ? 9.916 2.915 -17.508 1.00 96.56 75 VAL A N 1
ATOM 627 C CA . VAL A 1 75 ? 10.255 4.209 -18.120 1.00 96.56 75 VAL A CA 1
ATOM 628 C C . VAL A 1 75 ? 11.763 4.322 -18.362 1.00 96.56 75 VAL A C 1
ATOM 630 O O . VAL A 1 75 ? 12.565 3.752 -17.620 1.00 96.56 75 VAL A O 1
ATOM 633 N N . SER A 1 76 ? 12.161 5.074 -19.391 1.00 97.06 76 SER A N 1
ATOM 634 C CA . SER A 1 76 ? 13.580 5.311 -19.658 1.00 97.06 76 SER A CA 1
ATOM 635 C C . SER A 1 76 ? 14.232 6.100 -18.521 1.00 97.06 76 SER A C 1
ATOM 637 O O . SER A 1 76 ? 13.603 6.946 -17.876 1.00 97.06 76 SER A O 1
ATOM 639 N N . PHE A 1 77 ? 15.532 5.885 -18.324 1.00 96.62 77 PHE A N 1
ATOM 640 C CA . PHE A 1 77 ? 16.304 6.654 -17.349 1.00 96.62 77 PHE A CA 1
ATOM 641 C C . PHE A 1 77 ? 16.279 8.161 -17.645 1.00 96.62 77 PHE A C 1
ATOM 643 O O . PHE A 1 77 ? 16.169 8.967 -16.728 1.00 96.62 77 PHE A O 1
ATOM 650 N N . SER A 1 78 ? 16.299 8.554 -18.922 1.00 97.69 78 SER A N 1
ATOM 651 C CA . SER A 1 78 ? 16.186 9.961 -19.325 1.00 97.69 78 SER A CA 1
ATOM 652 C C . SER A 1 78 ? 14.860 10.593 -18.891 1.00 97.69 78 SER A C 1
ATOM 654 O O . SER A 1 78 ? 14.847 11.725 -18.406 1.00 97.69 78 SER A O 1
ATOM 656 N N . HIS A 1 79 ? 13.750 9.855 -19.000 1.00 97.00 79 HIS A N 1
ATOM 657 C CA . HIS A 1 79 ? 12.445 10.318 -18.542 1.00 97.00 79 HIS A CA 1
ATOM 658 C C . HIS A 1 79 ? 12.400 10.440 -17.016 1.00 97.00 79 HIS A C 1
ATOM 660 O O . HIS A 1 79 ? 11.972 11.470 -16.498 1.00 97.00 79 HIS A O 1
ATOM 666 N N . TYR A 1 80 ? 12.888 9.420 -16.301 1.00 97.00 80 TYR A N 1
ATOM 667 C CA . TYR A 1 80 ? 13.030 9.453 -14.844 1.00 97.00 80 TYR A CA 1
ATOM 668 C C . TYR A 1 80 ? 13.840 10.674 -14.389 1.00 97.00 80 TYR A C 1
ATOM 670 O O . TYR A 1 80 ? 13.365 11.458 -13.568 1.00 97.00 80 TYR A O 1
ATOM 678 N N . ARG A 1 81 ? 15.025 10.875 -14.979 1.00 97.19 81 ARG A N 1
ATOM 679 C CA . ARG A 1 81 ? 15.945 11.965 -14.641 1.00 97.19 81 ARG A CA 1
ATOM 680 C C . ARG A 1 81 ? 15.285 13.329 -14.814 1.00 97.19 81 ARG A C 1
ATOM 682 O O . ARG A 1 81 ? 15.314 14.128 -13.888 1.00 97.19 81 ARG A O 1
ATOM 689 N N . SER A 1 82 ? 14.622 13.559 -15.947 1.00 97.75 82 SER A N 1
ATOM 690 C CA . SER A 1 82 ? 13.923 14.823 -16.203 1.00 97.75 82 SER A CA 1
ATOM 691 C C . SER A 1 82 ? 12.835 15.122 -15.163 1.00 97.75 82 SER A C 1
ATOM 693 O O . SER A 1 82 ? 12.636 16.276 -14.791 1.00 97.75 82 SER A O 1
ATOM 695 N N . LYS A 1 83 ? 12.116 14.103 -14.674 1.00 97.50 83 LYS A N 1
ATOM 696 C CA . LYS A 1 83 ? 11.119 14.282 -13.605 1.00 97.50 83 LYS A CA 1
ATOM 697 C C . LYS A 1 83 ? 11.770 14.519 -12.245 1.00 97.50 83 LYS A C 1
ATOM 699 O O . LYS A 1 83 ? 11.288 15.367 -11.501 1.00 97.50 83 LYS A O 1
ATOM 704 N N . MET A 1 84 ? 12.858 13.814 -11.946 1.00 96.00 84 MET A N 1
ATOM 705 C CA . MET A 1 84 ? 13.608 13.985 -10.703 1.00 96.00 84 MET A CA 1
ATOM 706 C C . MET A 1 84 ? 14.213 15.389 -10.590 1.00 96.00 84 MET A C 1
ATOM 708 O O . MET A 1 84 ? 14.086 16.023 -9.551 1.00 96.00 84 MET A O 1
ATOM 712 N N . GLU A 1 85 ? 14.807 15.915 -11.663 1.00 96.81 85 GLU A N 1
ATOM 713 C CA . GLU A 1 85 ? 15.386 17.266 -11.678 1.00 96.81 85 GLU A CA 1
ATOM 714 C C . GLU A 1 85 ? 14.346 18.344 -11.364 1.00 96.81 85 GLU A C 1
ATOM 716 O O . GLU A 1 85 ? 14.626 19.248 -10.583 1.00 96.81 85 GLU A O 1
ATOM 721 N N . LYS A 1 86 ? 13.123 18.202 -11.889 1.00 96.44 86 LYS A N 1
ATOM 722 C CA . LYS A 1 86 ? 12.011 19.101 -11.550 1.00 96.44 86 LYS A CA 1
ATOM 723 C C . LYS A 1 86 ? 11.662 19.039 -10.068 1.00 96.44 86 LYS A C 1
ATOM 725 O O . LYS A 1 86 ? 11.519 20.074 -9.442 1.00 96.44 86 LYS A O 1
ATOM 730 N N . ILE A 1 87 ? 11.556 17.838 -9.502 1.00 95.69 87 ILE A N 1
ATOM 731 C CA . ILE A 1 87 ? 11.249 17.667 -8.075 1.00 95.69 87 ILE A CA 1
ATOM 732 C C . ILE A 1 87 ? 12.334 18.290 -7.198 1.00 95.69 87 ILE A C 1
ATOM 734 O O . ILE A 1 87 ? 12.013 18.969 -6.229 1.00 95.69 87 ILE A O 1
ATOM 738 N N . LEU A 1 88 ? 13.609 18.094 -7.540 1.00 94.94 88 LEU A N 1
ATOM 739 C CA . LEU A 1 88 ? 14.712 18.708 -6.802 1.00 94.94 88 LEU A CA 1
ATOM 740 C C . LEU A 1 88 ? 14.650 20.236 -6.854 1.00 94.94 88 LEU A C 1
ATOM 742 O O . LEU A 1 88 ? 14.979 20.879 -5.863 1.00 94.94 88 LEU A O 1
ATOM 746 N N . GLU A 1 89 ? 14.212 20.809 -7.972 1.00 96.50 89 GLU A N 1
ATOM 747 C CA . GLU A 1 89 ? 14.022 22.253 -8.088 1.00 96.50 89 GLU A CA 1
ATOM 748 C C . GLU A 1 89 ? 12.875 22.763 -7.209 1.00 96.50 89 GLU A C 1
ATOM 750 O O . GLU A 1 89 ? 13.045 23.753 -6.501 1.00 96.50 89 GLU A O 1
ATOM 755 N N . GLU A 1 90 ? 11.746 22.050 -7.163 1.00 96.62 90 GLU A N 1
ATOM 756 C CA . GLU A 1 90 ? 10.631 22.373 -6.258 1.00 96.62 90 GLU A CA 1
ATOM 757 C C . GLU A 1 90 ? 11.049 22.298 -4.781 1.00 96.62 90 GLU A C 1
ATOM 759 O O . GLU A 1 90 ? 10.658 23.146 -3.978 1.00 96.62 90 GLU A O 1
ATOM 764 N N . ILE A 1 91 ? 11.885 21.316 -4.423 1.00 93.50 91 ILE A N 1
ATOM 765 C CA . ILE A 1 91 ? 12.437 21.185 -3.067 1.00 93.50 91 ILE A CA 1
ATOM 766 C C . ILE A 1 91 ? 13.370 22.361 -2.749 1.00 93.50 91 ILE A C 1
ATOM 768 O O . ILE A 1 91 ? 13.230 22.987 -1.702 1.00 93.50 91 ILE A O 1
ATOM 772 N N . ARG A 1 92 ? 14.296 22.712 -3.654 1.00 94.31 92 ARG A N 1
ATOM 773 C CA . ARG A 1 92 ? 15.207 23.864 -3.476 1.00 94.31 92 ARG A CA 1
ATOM 774 C C . ARG A 1 92 ? 14.469 25.194 -3.388 1.00 94.31 92 ARG A C 1
ATOM 776 O O . ARG A 1 92 ? 14.897 26.072 -2.648 1.00 94.31 92 ARG A O 1
ATOM 783 N N . SER A 1 93 ? 13.370 25.322 -4.125 1.00 96.19 93 SER A N 1
ATOM 784 C CA . SER A 1 93 ? 12.505 26.504 -4.109 1.00 96.19 93 SER A CA 1
ATOM 785 C C . SER A 1 93 ? 11.672 26.612 -2.829 1.00 96.19 93 SER A C 1
ATOM 787 O O . SER A 1 93 ? 11.001 27.619 -2.625 1.00 96.19 93 SER A O 1
ATOM 789 N N . GLY A 1 94 ? 11.700 25.593 -1.961 1.00 93.31 94 GLY A N 1
ATOM 790 C CA . GLY A 1 94 ? 10.934 25.562 -0.718 1.00 93.31 94 GLY A CA 1
ATOM 791 C C . GLY A 1 94 ? 9.447 25.246 -0.903 1.00 93.31 94 GLY A C 1
ATOM 792 O O . GLY A 1 94 ? 8.677 25.423 0.036 1.00 93.31 94 GLY A O 1
ATOM 793 N N . ASN A 1 95 ? 9.024 24.761 -2.077 1.00 94.00 95 ASN A N 1
ATOM 794 C CA . ASN A 1 95 ? 7.613 24.460 -2.358 1.00 94.00 95 ASN A CA 1
ATOM 795 C C . ASN A 1 95 ? 7.145 23.152 -1.703 1.00 94.00 95 ASN A C 1
ATOM 797 O O . ASN A 1 95 ? 5.950 22.940 -1.499 1.00 94.00 95 ASN A O 1
ATOM 801 N N . THR A 1 96 ? 8.075 22.251 -1.392 1.00 90.19 96 THR A N 1
ATOM 802 C CA . THR A 1 96 ? 7.801 20.990 -0.700 1.00 90.19 96 THR A CA 1
ATOM 803 C C . THR A 1 96 ? 9.057 20.470 -0.013 1.00 90.19 96 THR A C 1
ATOM 805 O O . THR A 1 96 ? 10.162 20.630 -0.525 1.00 90.19 96 THR A O 1
ATOM 808 N N . TYR A 1 97 ? 8.892 19.797 1.123 1.00 82.44 97 TYR A N 1
ATOM 809 C CA . TYR A 1 97 ? 9.993 19.122 1.812 1.00 82.44 97 TYR A CA 1
ATOM 810 C C . TYR A 1 97 ? 10.267 17.729 1.239 1.00 82.44 97 TYR A C 1
ATOM 812 O O . TYR A 1 97 ? 11.403 17.260 1.256 1.00 82.44 97 TYR A O 1
ATOM 820 N N . ILE A 1 98 ? 9.232 17.055 0.724 1.00 83.19 98 ILE A N 1
ATOM 821 C CA . ILE A 1 98 ? 9.353 15.705 0.179 1.00 83.19 98 ILE A CA 1
ATOM 822 C C . ILE A 1 98 ? 8.271 15.380 -0.846 1.00 83.19 98 ILE A C 1
ATOM 824 O O . ILE A 1 98 ? 7.111 15.763 -0.704 1.00 83.19 98 ILE A O 1
ATOM 828 N N . LEU A 1 99 ? 8.646 14.609 -1.869 1.00 88.56 99 LEU A N 1
ATOM 829 C CA . LEU A 1 99 ? 7.729 14.023 -2.839 1.00 88.56 99 LEU A CA 1
ATOM 830 C C . LEU A 1 99 ? 8.147 12.594 -3.192 1.00 88.56 99 LEU A C 1
ATOM 832 O O . LEU A 1 99 ? 9.313 12.328 -3.474 1.00 88.56 99 LEU A O 1
ATOM 836 N N . ASN A 1 100 ? 7.165 11.695 -3.270 1.00 89.00 100 ASN A N 1
ATOM 837 C CA . ASN A 1 100 ? 7.366 10.333 -3.757 1.00 89.00 100 ASN A CA 1
ATOM 838 C C . ASN A 1 100 ? 7.119 10.267 -5.269 1.00 89.00 100 ASN A C 1
ATOM 840 O O . ASN A 1 100 ? 5.975 10.231 -5.731 1.00 89.00 100 ASN A O 1
ATOM 844 N N . LEU A 1 101 ? 8.200 10.227 -6.051 1.00 93.50 101 LEU A N 1
ATOM 845 C CA . LEU A 1 101 ? 8.122 10.044 -7.499 1.00 93.50 101 LEU A CA 1
ATOM 846 C C . LEU A 1 101 ? 7.821 8.577 -7.840 1.00 93.50 101 LEU A C 1
ATOM 848 O O . LEU A 1 101 ? 8.590 7.683 -7.499 1.00 93.50 101 LEU A O 1
ATOM 852 N N . THR A 1 102 ? 6.727 8.325 -8.563 1.00 94.50 102 THR A N 1
ATOM 853 C CA . THR A 1 102 ? 6.310 6.967 -8.950 1.00 94.50 102 THR A CA 1
ATOM 854 C C . THR A 1 102 ? 6.036 6.849 -10.448 1.00 94.50 102 THR A C 1
ATOM 856 O O . THR A 1 102 ? 5.628 7.807 -11.105 1.00 94.50 102 THR A O 1
ATOM 859 N N . PHE A 1 103 ? 6.245 5.647 -10.995 1.00 95.06 103 PHE A N 1
ATOM 860 C CA . PHE A 1 103 ? 5.985 5.328 -12.399 1.00 95.06 103 PHE A CA 1
ATOM 861 C C . PHE A 1 103 ? 5.271 3.988 -12.542 1.00 95.06 103 PHE A C 1
ATOM 863 O O . PHE A 1 103 ? 5.569 3.020 -11.842 1.00 95.06 103 PHE A O 1
ATOM 870 N N . LYS A 1 104 ? 4.362 3.908 -13.517 1.00 95.38 104 LYS A N 1
ATOM 871 C CA . LYS A 1 104 ? 3.772 2.635 -13.941 1.00 95.38 104 LYS A CA 1
ATOM 872 C C . LYS A 1 104 ? 4.767 1.899 -14.837 1.00 95.38 104 LYS A C 1
ATOM 874 O O . LYS A 1 104 ? 5.301 2.490 -15.770 1.00 95.38 104 LYS A O 1
ATOM 879 N N . THR A 1 105 ? 4.970 0.610 -14.577 1.00 96.44 105 THR A N 1
ATOM 880 C CA . THR A 1 105 ? 5.804 -0.267 -15.411 1.00 96.44 105 THR A CA 1
ATOM 881 C C . THR A 1 105 ? 4.931 -1.366 -16.013 1.00 96.44 105 THR A C 1
ATOM 883 O O . THR A 1 105 ? 4.471 -2.233 -15.269 1.00 96.44 105 THR A O 1
ATOM 886 N N . PRO A 1 106 ? 4.674 -1.345 -17.332 1.00 96.75 106 PRO A N 1
ATOM 887 C CA . PRO A 1 106 ? 4.051 -2.463 -18.026 1.00 96.75 106 PRO A CA 1
ATOM 888 C C . PRO A 1 106 ? 4.822 -3.769 -17.819 1.00 96.75 106 PRO A C 1
ATOM 890 O O . PRO A 1 106 ? 6.054 -3.797 -17.890 1.00 96.75 106 PRO A O 1
ATOM 893 N N . ILE A 1 107 ? 4.075 -4.847 -17.589 1.00 96.44 107 ILE A N 1
ATOM 894 C CA . ILE A 1 107 ? 4.587 -6.211 -17.456 1.00 96.44 107 ILE A CA 1
ATOM 895 C C . ILE A 1 107 ? 3.928 -7.080 -18.527 1.00 96.44 107 ILE A C 1
ATOM 897 O O . ILE A 1 107 ? 2.707 -7.059 -18.675 1.00 96.44 107 ILE A O 1
ATOM 901 N N . LYS A 1 108 ? 4.731 -7.869 -19.241 1.00 97.62 108 LYS A N 1
ATOM 902 C CA . LYS A 1 108 ? 4.282 -8.936 -20.139 1.00 97.62 108 LYS A CA 1
ATOM 903 C C . LYS A 1 108 ? 4.617 -10.284 -19.506 1.00 97.62 108 LYS A C 1
ATOM 905 O O . LYS A 1 108 ? 5.772 -10.539 -19.174 1.00 97.62 108 LYS A O 1
ATOM 910 N N . THR A 1 109 ? 3.611 -11.128 -19.330 1.00 96.69 109 THR A N 1
ATOM 911 C CA . THR A 1 109 ? 3.737 -12.439 -18.686 1.00 96.69 109 THR A CA 1
ATOM 912 C C . THR A 1 109 ? 2.639 -13.373 -19.188 1.00 96.69 109 THR A C 1
ATOM 914 O O . THR A 1 109 ? 1.592 -12.912 -19.642 1.00 96.69 109 THR A O 1
ATOM 917 N N . ASP A 1 110 ? 2.901 -14.671 -19.122 1.00 96.56 110 ASP A N 1
ATOM 918 C CA . ASP A 1 110 ? 1.954 -15.771 -19.326 1.00 96.56 110 ASP A CA 1
ATOM 919 C C . ASP A 1 110 ? 1.205 -16.151 -18.038 1.00 96.56 110 ASP A C 1
ATOM 921 O O . ASP A 1 110 ? 0.282 -16.960 -18.076 1.00 96.56 110 ASP A O 1
ATOM 925 N N . LEU A 1 111 ? 1.559 -15.538 -16.905 1.00 95.38 111 LEU A N 1
ATOM 926 C CA . LEU A 1 111 ? 0.884 -15.747 -15.632 1.00 95.38 111 LEU A CA 1
ATOM 927 C C . LEU A 1 111 ? -0.439 -14.987 -15.550 1.00 95.38 111 LEU A C 1
ATOM 929 O O . LEU A 1 111 ? -0.537 -13.794 -15.846 1.00 95.38 111 LEU A O 1
ATOM 933 N N . THR A 1 112 ? -1.447 -15.646 -14.995 1.00 95.25 112 THR A N 1
ATOM 934 C CA . THR A 1 112 ? -2.657 -14.982 -14.513 1.00 95.25 112 THR A CA 1
ATOM 935 C C . THR A 1 112 ? -2.379 -14.205 -13.221 1.00 95.25 112 THR A C 1
ATOM 937 O O . THR A 1 112 ? -1.479 -14.528 -12.444 1.00 95.25 112 THR A O 1
ATOM 940 N N . LEU A 1 113 ? -3.222 -13.216 -12.902 1.00 96.19 113 LEU A N 1
ATOM 941 C CA . LEU A 1 113 ? -3.142 -12.507 -11.614 1.00 96.19 113 LEU A CA 1
ATOM 942 C C . LEU A 1 113 ? -3.229 -13.455 -10.408 1.00 96.19 113 LEU A C 1
ATOM 944 O O . LEU A 1 113 ? -2.611 -13.204 -9.374 1.00 96.19 113 LEU A O 1
ATOM 948 N N . HIS A 1 114 ? -3.995 -14.540 -10.533 1.00 94.69 114 HIS A N 1
ATOM 949 C CA . HIS A 1 114 ? -4.143 -15.527 -9.469 1.00 94.69 114 HIS A CA 1
ATOM 950 C C . HIS A 1 114 ? -2.844 -16.309 -9.239 1.00 94.69 114 HIS A C 1
ATOM 952 O O . HIS A 1 114 ? -2.462 -16.558 -8.094 1.00 94.69 114 HIS A O 1
ATOM 958 N N . GLU A 1 115 ? -2.132 -16.656 -10.309 1.00 94.12 115 GLU A N 1
ATOM 959 C CA . GLU A 1 115 ? -0.823 -17.301 -10.222 1.00 94.12 115 GLU A CA 1
ATOM 960 C C . GLU A 1 115 ? 0.224 -16.357 -9.643 1.00 94.12 115 GLU A C 1
ATOM 962 O O . GLU A 1 115 ? 0.897 -16.736 -8.687 1.00 94.12 115 GLU A O 1
ATOM 967 N N . ILE A 1 116 ? 0.289 -15.102 -10.105 1.00 94.62 116 ILE A N 1
ATOM 968 C CA . ILE A 1 116 ? 1.200 -14.097 -9.530 1.00 94.62 116 ILE A CA 1
ATOM 969 C C . ILE A 1 116 ? 0.925 -13.933 -8.031 1.00 94.62 116 ILE A C 1
ATOM 971 O O . ILE A 1 116 ? 1.851 -13.983 -7.222 1.00 94.62 116 ILE A O 1
ATOM 975 N N . PHE A 1 117 ? -0.347 -13.804 -7.635 1.00 95.38 117 PHE A N 1
ATOM 976 C CA . PHE A 1 117 ? -0.728 -13.761 -6.224 1.00 95.38 117 PHE A CA 1
ATOM 977 C C . PHE A 1 117 ? -0.258 -15.000 -5.468 1.00 95.38 117 PHE A C 1
ATOM 979 O O . PHE A 1 117 ? 0.271 -14.872 -4.366 1.00 95.38 117 PHE A O 1
ATOM 986 N N . THR A 1 118 ? -0.447 -16.192 -6.028 1.00 92.38 118 THR A N 1
ATOM 987 C CA . THR A 1 118 ? -0.093 -17.456 -5.375 1.00 92.38 118 THR A CA 1
ATOM 988 C C . THR A 1 118 ? 1.419 -17.589 -5.205 1.00 92.38 118 THR A C 1
ATOM 990 O O . THR A 1 118 ? 1.874 -17.988 -4.132 1.00 92.38 118 THR A O 1
ATOM 993 N N . TYR A 1 119 ? 2.191 -17.201 -6.221 1.00 91.44 119 TYR A N 1
ATOM 994 C CA . TYR A 1 119 ? 3.643 -17.351 -6.249 1.00 91.44 119 TYR A CA 1
ATOM 995 C C . TYR A 1 119 ? 4.375 -16.290 -5.426 1.00 91.44 119 TYR A C 1
ATOM 997 O O . TYR A 1 119 ? 5.405 -16.583 -4.816 1.00 91.44 119 TYR A O 1
ATOM 1005 N N . ALA A 1 120 ? 3.836 -15.074 -5.358 1.00 90.81 120 ALA A N 1
ATOM 1006 C CA . ALA A 1 120 ? 4.451 -13.979 -4.626 1.00 90.81 120 ALA A CA 1
ATOM 1007 C C . ALA A 1 120 ? 4.469 -14.225 -3.106 1.00 90.81 120 ALA A C 1
ATOM 1009 O O . ALA A 1 120 ? 3.458 -14.571 -2.471 1.00 90.81 120 ALA A O 1
ATOM 1010 N N . ARG A 1 121 ? 5.634 -13.971 -2.502 1.00 89.88 121 ARG A N 1
ATOM 1011 C CA . ARG A 1 121 ? 5.833 -13.954 -1.050 1.00 89.88 121 ARG A CA 1
ATOM 1012 C C . ARG A 1 121 ? 5.748 -12.512 -0.555 1.00 89.88 121 ARG A C 1
ATOM 1014 O O . ARG A 1 121 ? 6.567 -11.685 -0.924 1.00 89.88 121 ARG A O 1
ATOM 1021 N N . ALA A 1 122 ? 4.761 -12.235 0.288 1.00 92.06 122 ALA A N 1
ATOM 1022 C CA . ALA A 1 122 ? 4.578 -10.941 0.942 1.00 92.06 122 ALA A CA 1
ATOM 1023 C C . ALA A 1 122 ? 3.981 -11.139 2.344 1.00 92.06 122 ALA A C 1
ATOM 1025 O O . ALA A 1 122 ? 3.363 -12.184 2.608 1.00 92.06 122 ALA A O 1
ATOM 1026 N N . LYS A 1 123 ? 4.181 -10.156 3.234 1.00 91.69 123 LYS A N 1
ATOM 1027 C CA . LYS A 1 123 ? 3.551 -10.111 4.566 1.00 91.69 123 LYS A CA 1
ATOM 1028 C C . LYS A 1 123 ? 2.053 -9.850 4.433 1.00 91.69 123 LYS A C 1
ATOM 1030 O O . LYS A 1 123 ? 1.254 -10.657 4.903 1.00 91.69 123 LYS A O 1
ATOM 1035 N N . PHE A 1 124 ? 1.701 -8.804 3.691 1.00 94.81 124 PHE A N 1
ATOM 1036 C CA . PHE A 1 124 ? 0.327 -8.452 3.363 1.00 94.81 124 PHE A CA 1
ATOM 1037 C C . PHE A 1 124 ? 0.102 -8.635 1.868 1.00 94.81 124 PHE A C 1
ATOM 1039 O O . PHE A 1 124 ? 0.886 -8.142 1.053 1.00 94.81 124 PHE A O 1
ATOM 1046 N N . LYS A 1 125 ? -0.954 -9.354 1.484 1.00 95.69 125 LYS A N 1
ATOM 1047 C CA . LYS A 1 125 ? -1.363 -9.419 0.078 1.00 95.69 125 LYS A CA 1
ATOM 1048 C C . LYS A 1 125 ? -2.852 -9.615 -0.104 1.00 95.69 125 LYS A C 1
ATOM 1050 O O . LYS A 1 125 ? -3.490 -10.270 0.712 1.00 95.69 125 LYS A O 1
ATOM 1055 N N . LEU A 1 126 ? -3.371 -9.097 -1.210 1.00 97.25 126 LEU A N 1
ATOM 1056 C CA . LEU A 1 126 ? -4.770 -9.187 -1.612 1.00 97.25 126 LEU A CA 1
ATOM 1057 C C . LEU A 1 126 ? -4.852 -9.568 -3.093 1.00 97.25 126 LEU 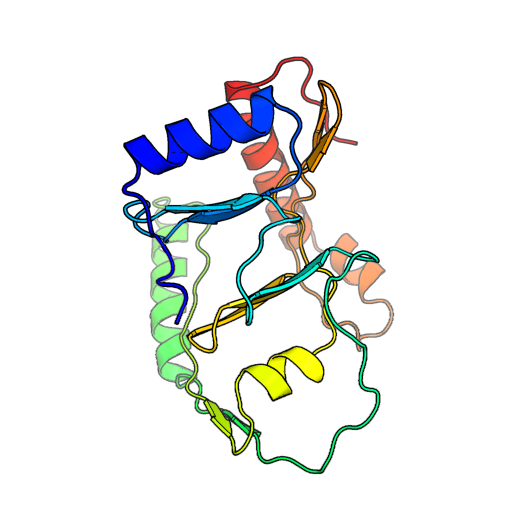A C 1
ATOM 1059 O O . LEU A 1 126 ? -4.160 -8.986 -3.920 1.00 97.25 126 LEU A O 1
ATOM 1063 N N . TYR A 1 127 ? -5.719 -10.513 -3.426 1.00 97.38 127 TYR A N 1
ATOM 1064 C CA . TYR A 1 127 ? -6.207 -10.790 -4.770 1.00 97.38 127 TYR A CA 1
ATOM 1065 C C . TYR A 1 127 ? -7.694 -10.480 -4.794 1.00 97.38 127 TYR A C 1
ATOM 1067 O O . TYR A 1 127 ? -8.449 -10.990 -3.963 1.00 97.38 127 TYR A O 1
ATOM 1075 N N . PHE A 1 128 ? -8.117 -9.654 -5.746 1.00 96.69 128 PHE A N 1
ATOM 1076 C CA . PHE A 1 128 ? -9.492 -9.185 -5.806 1.00 96.69 128 PHE A CA 1
ATOM 1077 C C . PHE A 1 128 ? -10.132 -9.498 -7.154 1.00 96.69 128 PHE A C 1
ATOM 1079 O O . PHE A 1 128 ? -9.988 -8.755 -8.125 1.00 96.69 128 PHE A O 1
ATOM 1086 N N . LYS A 1 129 ? -10.865 -10.612 -7.198 1.00 94.25 129 LYS A N 1
ATOM 1087 C CA . LYS A 1 129 ? -11.773 -11.033 -8.276 1.00 94.25 129 LYS A CA 1
ATOM 1088 C C . LYS A 1 129 ? -11.166 -10.958 -9.680 1.00 94.25 129 LYS A C 1
ATOM 1090 O O . LYS A 1 129 ? -11.846 -10.567 -10.623 1.00 94.25 129 LYS A O 1
ATOM 1095 N N . GLY A 1 130 ? -9.877 -11.272 -9.809 1.00 94.75 130 GLY A N 1
ATOM 1096 C CA . GLY A 1 130 ? -9.154 -11.209 -11.084 1.00 94.75 130 GLY A CA 1
ATOM 1097 C C . GLY A 1 130 ? -9.005 -9.799 -11.663 1.00 94.75 130 GLY A C 1
ATOM 1098 O O . GLY A 1 130 ? -8.662 -9.664 -12.830 1.00 94.75 130 GLY A O 1
ATOM 1099 N N . LYS A 1 131 ? -9.268 -8.749 -10.874 1.00 94.44 131 LYS A N 1
ATOM 1100 C CA . LYS A 1 131 ? -9.126 -7.348 -11.294 1.00 94.44 131 LYS A CA 1
ATOM 1101 C C . LYS A 1 131 ? -7.760 -6.786 -10.947 1.00 94.44 131 LYS A C 1
ATOM 1103 O O . LYS A 1 131 ? -7.158 -6.092 -11.756 1.00 94.44 131 LYS A O 1
ATOM 1108 N N . PHE A 1 132 ? -7.294 -7.056 -9.732 1.00 96.00 132 PHE A N 1
ATOM 1109 C CA . PHE A 1 132 ? -5.993 -6.600 -9.271 1.00 96.00 132 PHE A CA 1
ATOM 1110 C C . PHE A 1 132 ? -5.446 -7.494 -8.163 1.00 96.00 132 PHE A C 1
ATOM 1112 O O . PHE A 1 132 ? -6.175 -8.259 -7.518 1.00 96.00 132 PHE A O 1
ATOM 1119 N N . ILE A 1 133 ? -4.145 -7.344 -7.949 1.00 97.19 133 ILE A N 1
ATOM 1120 C CA . ILE A 1 133 ? -3.403 -7.891 -6.822 1.00 97.19 133 ILE A CA 1
ATOM 1121 C C . ILE A 1 133 ? -2.648 -6.760 -6.137 1.00 97.19 133 ILE A C 1
ATOM 1123 O O . ILE A 1 133 ? -2.228 -5.807 -6.791 1.00 97.19 133 ILE A O 1
ATOM 1127 N N . CYS A 1 134 ? -2.494 -6.863 -4.827 1.00 95.50 134 CYS A N 1
ATOM 1128 C CA . CYS A 1 134 ? -1.738 -5.923 -4.018 1.00 95.50 134 CYS A CA 1
ATOM 1129 C C . CYS A 1 134 ? -0.803 -6.702 -3.097 1.00 95.50 134 CYS A C 1
ATOM 1131 O O . CYS A 1 134 ? -1.189 -7.742 -2.560 1.00 95.50 134 CYS A O 1
ATOM 1133 N N . PHE A 1 135 ? 0.407 -6.184 -2.917 1.00 95.31 135 PHE A N 1
ATOM 1134 C CA . PHE A 1 135 ? 1.401 -6.686 -1.981 1.00 95.31 135 PHE A CA 1
ATOM 1135 C C . PHE A 1 135 ? 1.911 -5.487 -1.186 1.00 95.31 135 PHE A C 1
ATOM 1137 O O . PHE A 1 135 ? 2.349 -4.515 -1.796 1.00 95.31 135 PHE A O 1
ATOM 1144 N N . SER A 1 136 ? 1.856 -5.553 0.143 1.00 91.62 136 SER A N 1
ATOM 1145 C CA . SER A 1 136 ? 2.446 -4.531 1.009 1.00 91.62 136 SER A CA 1
ATOM 1146 C C . SER A 1 136 ? 3.456 -5.172 1.964 1.00 91.62 136 SER A C 1
ATOM 1148 O O . SER A 1 136 ? 3.172 -6.238 2.534 1.00 91.62 136 SER A O 1
ATOM 1150 N N . PRO A 1 137 ? 4.642 -4.566 2.142 1.00 87.25 137 PRO A N 1
ATOM 1151 C CA . PRO A 1 137 ? 5.550 -4.914 3.228 1.00 87.25 137 PRO A CA 1
ATOM 1152 C C . PRO A 1 137 ? 5.162 -4.239 4.554 1.00 87.25 137 PRO A C 1
ATOM 1154 O O . PRO A 1 137 ? 5.604 -4.697 5.606 1.00 87.25 137 PRO A O 1
ATOM 1157 N N . GLU A 1 138 ? 4.332 -3.194 4.501 1.00 83.69 138 GLU A N 1
ATOM 1158 C CA . GLU A 1 138 ? 4.092 -2.244 5.585 1.00 83.69 138 GLU A CA 1
ATOM 1159 C C . GLU A 1 138 ? 2.634 -2.256 6.045 1.00 83.69 138 GLU A C 1
ATOM 1161 O O . GLU A 1 138 ? 1.700 -2.309 5.231 1.00 83.69 138 GLU A O 1
ATOM 1166 N N . ARG A 1 139 ? 2.458 -2.219 7.369 1.00 87.62 139 ARG A N 1
ATOM 1167 C CA . ARG A 1 139 ? 1.172 -1.999 8.023 1.00 87.62 139 ARG A CA 1
ATOM 1168 C C . ARG A 1 139 ? 0.977 -0.494 8.147 1.00 87.62 139 ARG A C 1
ATOM 1170 O O . ARG A 1 139 ? 1.804 0.172 8.752 1.00 87.62 139 ARG A O 1
ATOM 1177 N N . PHE A 1 140 ? -0.116 0.018 7.590 1.00 87.38 140 PHE A N 1
ATOM 1178 C CA . PHE A 1 140 ? -0.395 1.451 7.641 1.00 87.38 140 PHE A CA 1
ATOM 1179 C C . PHE A 1 140 ? -0.809 1.893 9.051 1.00 87.38 140 PHE A C 1
ATOM 1181 O O . PHE A 1 140 ? -0.195 2.780 9.633 1.00 87.38 140 PHE A O 1
ATOM 1188 N N . ILE A 1 141 ? -1.826 1.238 9.612 1.00 90.06 141 ILE A N 1
ATOM 1189 C CA . ILE A 1 141 ? -2.345 1.493 10.958 1.00 90.06 141 ILE A CA 1
ATOM 1190 C C . ILE A 1 141 ? -2.704 0.146 11.590 1.00 90.06 141 ILE A C 1
ATOM 1192 O O . ILE A 1 141 ? -3.174 -0.761 10.894 1.00 90.06 141 ILE A O 1
ATOM 1196 N N . ASP A 1 142 ? -2.493 0.038 12.894 1.00 90.31 142 ASP A N 1
ATOM 1197 C CA . ASP A 1 142 ? -3.053 -0.981 13.767 1.00 90.31 142 ASP A CA 1
ATOM 1198 C C . ASP A 1 142 ? -3.931 -0.331 14.834 1.00 90.31 142 ASP A C 1
ATOM 1200 O O . ASP A 1 142 ? -3.582 0.729 15.351 1.00 90.31 142 ASP A O 1
ATOM 1204 N N . ILE A 1 143 ? -5.069 -0.942 15.155 1.00 88.69 143 ILE A N 1
ATOM 1205 C CA . ILE A 1 143 ? -5.959 -0.443 16.207 1.00 88.69 143 ILE A CA 1
ATOM 1206 C C . ILE A 1 143 ? -6.346 -1.613 17.095 1.00 88.69 143 ILE A C 1
ATOM 1208 O O . ILE A 1 143 ? -7.124 -2.481 16.691 1.00 88.69 143 ILE A O 1
ATOM 1212 N N . GLU A 1 144 ? -5.849 -1.594 18.325 1.0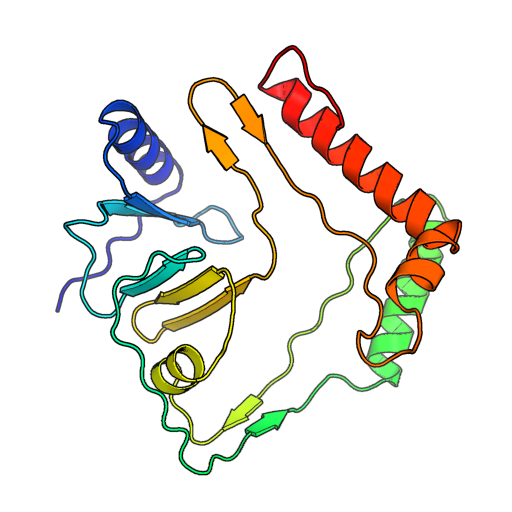0 87.25 144 GLU A N 1
ATOM 1213 C CA . GLU A 1 144 ? -6.138 -2.600 19.338 1.00 87.25 144 GLU A CA 1
ATOM 1214 C C . GLU A 1 144 ? -6.708 -1.922 20.585 1.00 87.25 144 GLU A C 1
ATOM 1216 O O . GLU A 1 144 ? -6.069 -1.088 21.226 1.00 87.25 144 GLU A O 1
ATOM 1221 N N . GLY A 1 145 ? -7.953 -2.254 20.935 1.00 86.69 145 GLY A N 1
ATOM 1222 C CA . GLY A 1 145 ? -8.639 -1.622 22.062 1.00 86.69 145 GLY A CA 1
ATOM 1223 C C . GLY A 1 145 ? -8.789 -0.111 21.864 1.00 86.69 145 GLY A C 1
ATOM 1224 O O . GLY A 1 145 ? -9.559 0.317 21.008 1.00 86.69 145 GLY A O 1
ATOM 1225 N N . ASN A 1 146 ? -8.079 0.671 22.681 1.00 86.50 146 ASN A N 1
ATOM 1226 C CA . ASN A 1 146 ? -8.058 2.137 22.621 1.00 86.50 146 ASN A CA 1
ATOM 1227 C C . ASN A 1 146 ? -6.693 2.690 22.170 1.00 86.50 146 ASN A C 1
ATOM 1229 O O . ASN A 1 146 ? -6.392 3.856 22.407 1.00 86.50 146 ASN A O 1
ATOM 1233 N N . THR A 1 147 ? -5.860 1.846 21.559 1.00 90.00 147 THR A N 1
ATOM 1234 C CA . THR A 1 147 ? -4.516 2.199 21.101 1.00 90.00 147 THR A CA 1
ATOM 1235 C C . THR A 1 147 ? -4.468 2.151 19.581 1.00 90.00 147 THR A C 1
ATOM 1237 O O . THR A 1 147 ? -4.886 1.166 18.972 1.00 90.00 147 THR A O 1
ATOM 1240 N N . ILE A 1 148 ? -3.951 3.220 18.973 1.00 91.56 148 ILE A N 1
ATOM 1241 C CA . ILE A 1 148 ? -3.679 3.312 17.537 1.00 91.56 148 ILE A CA 1
ATOM 1242 C C . ILE A 1 148 ? -2.161 3.316 17.364 1.00 91.56 148 ILE A C 1
ATOM 1244 O O . ILE A 1 148 ? -1.487 4.180 17.918 1.00 91.56 148 ILE A O 1
ATOM 1248 N N . ALA A 1 149 ? -1.629 2.372 16.594 1.00 90.69 149 ALA A N 1
ATOM 1249 C CA . ALA A 1 149 ? -0.211 2.289 16.269 1.00 90.69 149 ALA A CA 1
ATOM 1250 C C . ALA A 1 149 ? 0.012 2.419 14.758 1.00 90.69 149 ALA A C 1
ATOM 1252 O O . ALA A 1 149 ? -0.803 1.989 13.941 1.00 90.69 149 ALA A O 1
ATOM 1253 N N . THR A 1 150 ? 1.141 2.999 14.371 1.00 88.50 150 THR A N 1
ATOM 1254 C CA . THR A 1 150 ? 1.619 3.056 12.987 1.00 88.50 150 THR A CA 1
ATOM 1255 C C . THR A 1 150 ? 3.120 2.807 12.985 1.00 88.50 150 THR A C 1
ATOM 1257 O O . THR A 1 150 ? 3.805 3.136 13.949 1.00 88.50 150 THR A O 1
ATOM 1260 N N . TYR A 1 151 ? 3.624 2.185 11.924 1.00 84.50 151 TYR A N 1
ATOM 1261 C CA . TYR A 1 151 ? 5.015 1.740 11.836 1.00 84.50 151 TYR A CA 1
ATOM 1262 C C . TYR A 1 151 ? 5.643 2.297 10.559 1.00 84.50 151 TYR A C 1
ATOM 1264 O O . TYR A 1 151 ? 5.890 1.521 9.630 1.00 84.50 151 TYR A O 1
ATOM 1272 N N . PRO A 1 152 ? 5.839 3.629 10.478 1.00 76.00 152 PRO A N 1
ATOM 1273 C CA . PRO A 1 152 ? 6.304 4.267 9.262 1.00 76.00 152 PRO A CA 1
ATOM 1274 C C . PRO A 1 152 ? 7.677 3.728 8.876 1.00 76.00 152 PRO A C 1
ATOM 1276 O O . PRO A 1 152 ? 8.635 3.784 9.647 1.00 76.00 152 PRO A O 1
ATOM 1279 N N . MET A 1 153 ? 7.789 3.229 7.652 1.00 65.88 153 MET A N 1
ATOM 1280 C CA . MET A 1 153 ? 9.063 2.827 7.079 1.00 65.88 153 MET A CA 1
ATOM 1281 C C . MET A 1 153 ? 9.540 3.887 6.098 1.00 65.88 153 MET A C 1
ATOM 1283 O O . MET A 1 153 ? 8.918 4.153 5.070 1.00 65.88 153 MET A O 1
ATOM 1287 N N . LYS A 1 154 ? 10.703 4.467 6.389 1.00 63.53 154 LYS A N 1
ATOM 1288 C CA . LYS A 1 154 ? 11.431 5.278 5.420 1.00 63.53 154 LYS A CA 1
ATOM 1289 C C . LYS A 1 154 ? 12.924 5.030 5.517 1.00 63.53 154 LYS A C 1
ATOM 1291 O O . LYS A 1 154 ? 13.458 4.896 6.615 1.00 63.53 154 LYS A O 1
ATOM 1296 N N . GLY A 1 155 ? 13.520 4.928 4.336 1.00 56.03 155 GLY A N 1
ATOM 1297 C CA . GLY A 1 155 ? 14.845 4.392 4.087 1.00 56.03 155 GLY A CA 1
ATOM 1298 C C . GLY A 1 155 ? 14.764 2.996 3.489 1.00 56.03 155 GLY A C 1
ATOM 1299 O O . GLY A 1 155 ? 14.026 2.123 3.943 1.00 56.03 155 GLY A O 1
ATOM 1300 N N . THR A 1 156 ? 15.459 2.792 2.376 1.00 55.47 156 THR A N 1
ATOM 1301 C CA . THR A 1 156 ? 15.535 1.493 1.705 1.00 55.47 156 THR A CA 1
ATOM 1302 C C . THR A 1 156 ? 16.984 1.236 1.365 1.00 55.47 156 THR A C 1
ATOM 1304 O O . THR A 1 156 ? 17.548 1.902 0.502 1.00 55.47 156 THR A O 1
ATOM 1307 N N . ILE A 1 157 ? 17.577 0.248 2.027 1.00 57.28 157 ILE A N 1
ATOM 1308 C CA . ILE A 1 157 ? 18.892 -0.257 1.658 1.00 57.28 157 ILE A CA 1
ATOM 1309 C C . ILE A 1 157 ? 18.767 -1.630 1.024 1.00 57.28 157 ILE A C 1
ATOM 1311 O O . ILE A 1 157 ? 17.914 -2.444 1.388 1.00 57.28 157 ILE A O 1
ATOM 1315 N N . GLU A 1 158 ? 19.614 -1.878 0.034 1.00 54.62 158 GLU A N 1
ATOM 1316 C CA . GLU A 1 158 ? 19.685 -3.174 -0.611 1.00 54.62 158 GLU A CA 1
ATOM 1317 C C . GLU A 1 158 ? 20.168 -4.221 0.405 1.00 54.62 158 GLU A C 1
ATOM 1319 O O . GLU A 1 158 ? 21.286 -4.151 0.912 1.00 54.62 158 GLU A O 1
ATOM 1324 N N . ALA A 1 159 ? 19.316 -5.202 0.714 1.00 58.56 159 ALA A N 1
ATOM 1325 C CA . ALA A 1 159 ? 19.600 -6.217 1.733 1.00 58.56 159 ALA A CA 1
ATOM 1326 C C . ALA A 1 159 ? 20.788 -7.139 1.383 1.00 58.56 159 ALA A C 1
ATOM 1328 O O . ALA A 1 159 ? 21.253 -7.890 2.236 1.00 58.56 159 ALA A O 1
ATOM 1329 N N . SER A 1 160 ? 21.259 -7.107 0.133 1.00 65.06 160 SER A N 1
ATOM 1330 C CA . SER A 1 160 ? 22.427 -7.845 -0.361 1.00 65.06 160 SER A CA 1
ATOM 1331 C C . SER A 1 160 ? 23.762 -7.236 0.089 1.00 65.06 160 SER A C 1
ATOM 1333 O O . SER A 1 160 ? 24.796 -7.897 -0.020 1.00 65.06 160 SER A O 1
ATOM 1335 N N . LEU A 1 161 ? 23.765 -5.994 0.591 1.00 63.59 161 LEU A N 1
ATOM 1336 C CA . LEU A 1 161 ? 24.981 -5.304 1.014 1.00 63.59 161 LEU A CA 1
ATOM 1337 C C . LEU A 1 161 ? 25.457 -5.794 2.397 1.00 63.59 161 LEU A C 1
ATOM 1339 O O . LEU A 1 161 ? 24.653 -5.882 3.331 1.00 63.59 161 LEU A O 1
ATOM 1343 N N . PRO A 1 162 ? 26.768 -6.047 2.584 1.00 58.53 162 PRO A N 1
ATOM 1344 C CA . PRO A 1 162 ? 27.332 -6.306 3.906 1.00 58.53 162 PRO A CA 1
ATOM 1345 C C . PRO A 1 162 ? 27.055 -5.130 4.851 1.00 58.53 162 PRO A C 1
ATOM 1347 O O . PRO A 1 162 ? 27.267 -3.972 4.482 1.00 58.53 162 PRO A O 1
ATOM 1350 N N . ASN A 1 163 ? 26.596 -5.430 6.068 1.00 63.97 163 ASN A N 1
ATOM 1351 C CA . ASN A 1 163 ? 26.262 -4.451 7.111 1.00 63.97 163 ASN A CA 1
ATOM 1352 C C . ASN A 1 163 ? 25.238 -3.386 6.669 1.00 63.97 163 ASN A C 1
ATOM 1354 O O . ASN A 1 163 ? 25.291 -2.241 7.117 1.00 63.97 163 ASN A O 1
ATOM 1358 N N . ALA A 1 164 ? 24.290 -3.749 5.796 1.00 60.38 164 ALA A N 1
ATOM 1359 C CA . ALA A 1 164 ? 23.243 -2.845 5.318 1.00 60.38 164 ALA A CA 1
ATOM 1360 C C . ALA A 1 164 ? 22.494 -2.131 6.467 1.00 60.38 164 ALA A C 1
ATOM 1362 O O . ALA A 1 164 ? 22.300 -0.922 6.425 1.00 60.38 164 ALA A O 1
ATOM 1363 N N . ALA A 1 165 ? 22.148 -2.844 7.543 1.00 60.88 165 ALA A N 1
ATOM 1364 C CA . ALA A 1 165 ? 21.463 -2.241 8.689 1.00 60.88 165 ALA A CA 1
ATOM 1365 C C . ALA A 1 165 ? 22.291 -1.128 9.366 1.00 60.88 165 ALA A C 1
ATOM 1367 O O . ALA A 1 165 ? 21.775 -0.044 9.622 1.00 60.88 165 ALA A O 1
ATOM 1368 N N . GLU A 1 166 ? 23.585 -1.365 9.598 1.00 63.03 166 GLU A N 1
ATOM 1369 C CA . GLU A 1 166 ? 24.487 -0.390 10.229 1.00 63.03 166 GLU A CA 1
ATOM 1370 C C . GLU A 1 166 ? 24.726 0.827 9.327 1.00 63.03 166 GLU A C 1
ATOM 1372 O O . GLU A 1 166 ? 24.777 1.958 9.802 1.00 63.03 166 GLU A O 1
ATOM 1377 N N . ARG A 1 167 ? 24.825 0.609 8.010 1.00 60.91 167 ARG A N 1
ATOM 1378 C CA . ARG A 1 167 ? 25.033 1.687 7.032 1.00 60.91 167 ARG A CA 1
ATOM 1379 C C . ARG A 1 167 ? 23.823 2.602 6.897 1.00 60.91 167 ARG A C 1
ATOM 1381 O O . ARG A 1 167 ? 24.009 3.806 6.784 1.00 60.91 167 ARG A O 1
ATOM 1388 N N . SER A 1 168 ? 22.607 2.056 6.935 1.00 58.22 168 SER A N 1
ATOM 1389 C CA . SER A 1 168 ? 21.386 2.870 6.929 1.00 58.22 168 SER A CA 1
ATOM 1390 C C . SER A 1 168 ? 21.237 3.720 8.183 1.00 58.22 168 SER A C 1
ATOM 1392 O O . SER A 1 168 ? 20.813 4.865 8.086 1.00 58.22 168 SER A O 1
ATOM 1394 N N . LEU A 1 169 ? 21.599 3.183 9.350 1.00 61.19 169 LEU A N 1
ATOM 1395 C CA . LEU A 1 169 ? 21.518 3.916 10.616 1.00 61.19 169 LEU A CA 1
ATOM 1396 C C . LEU A 1 169 ? 22.572 5.027 10.729 1.00 61.19 169 LEU A C 1
ATOM 1398 O O . LEU A 1 169 ? 22.374 5.981 11.476 1.00 61.19 169 LEU A O 1
ATOM 1402 N N . ALA A 1 170 ? 23.679 4.907 9.994 1.00 66.81 170 ALA A N 1
ATOM 1403 C CA . ALA A 1 170 ? 24.772 5.871 10.009 1.00 66.81 170 ALA A CA 1
ATOM 1404 C C . ALA A 1 170 ? 24.604 7.035 9.013 1.00 66.81 170 ALA A C 1
ATOM 1406 O O . ALA A 1 170 ? 25.386 7.980 9.091 1.00 66.81 170 ALA A O 1
ATOM 1407 N N . ASP A 1 171 ? 23.635 6.988 8.087 1.00 73.44 171 ASP A N 1
ATOM 1408 C CA . ASP A 1 171 ? 23.399 8.070 7.122 1.00 73.44 171 ASP A CA 1
ATOM 1409 C C . ASP A 1 171 ? 22.528 9.181 7.749 1.00 73.44 171 ASP A C 1
ATOM 1411 O O . ASP A 1 171 ? 21.330 8.977 7.982 1.00 73.44 171 ASP A O 1
ATOM 1415 N N . PRO A 1 172 ? 23.083 10.387 7.997 1.00 76.44 172 PRO A N 1
ATOM 1416 C CA . PRO A 1 172 ? 22.337 11.486 8.603 1.00 76.44 172 PRO A CA 1
ATOM 1417 C C . PRO A 1 172 ? 21.144 11.944 7.758 1.00 76.44 172 PRO A C 1
ATOM 1419 O O . PRO A 1 172 ? 20.169 12.462 8.303 1.00 76.44 172 PRO A O 1
ATOM 1422 N N . LYS A 1 173 ? 21.205 11.765 6.431 1.00 73.12 173 LYS A N 1
ATOM 1423 C CA . LYS A 1 173 ? 20.125 12.148 5.522 1.00 73.12 173 LYS A CA 1
ATOM 1424 C C . LYS A 1 173 ? 18.934 11.207 5.668 1.00 73.12 173 LYS A C 1
ATOM 1426 O O . LYS A 1 173 ? 17.813 11.679 5.834 1.00 73.12 173 LYS A O 1
ATOM 1431 N N . GLU A 1 174 ? 19.179 9.900 5.636 1.00 70.62 174 GLU A N 1
ATOM 1432 C CA . GLU A 1 174 ? 18.136 8.882 5.816 1.00 70.62 174 GLU A CA 1
ATOM 1433 C C . GLU A 1 174 ? 17.482 9.011 7.198 1.00 70.62 174 GLU A C 1
ATOM 1435 O O . GLU A 1 174 ? 16.257 8.971 7.309 1.00 70.62 174 GLU A O 1
ATOM 1440 N N . MET A 1 175 ? 18.277 9.278 8.241 1.00 75.19 175 MET A N 1
ATOM 1441 C CA . MET A 1 175 ? 17.765 9.529 9.590 1.00 75.19 175 MET A CA 1
ATOM 1442 C C . MET A 1 175 ? 16.863 10.769 9.646 1.00 75.19 175 MET A C 1
ATOM 1444 O O . MET A 1 175 ? 15.750 10.696 10.163 1.00 75.19 175 MET A O 1
ATOM 1448 N N . ALA A 1 176 ? 17.298 11.902 9.083 1.00 76.38 176 ALA A N 1
ATOM 1449 C CA . ALA A 1 176 ? 16.486 13.120 9.041 1.00 76.38 176 ALA A CA 1
ATOM 1450 C C . ALA A 1 176 ? 15.173 12.902 8.271 1.00 76.38 176 ALA A C 1
ATOM 1452 O O . ALA A 1 176 ? 14.099 13.338 8.689 1.00 76.38 176 ALA A O 1
ATOM 1453 N N . GLU A 1 177 ? 15.247 12.177 7.156 1.00 76.81 177 GLU A N 1
ATOM 1454 C CA . GLU A 1 177 ? 14.091 11.802 6.359 1.00 76.81 177 GLU A CA 1
ATOM 1455 C C . GLU A 1 177 ? 13.116 10.887 7.106 1.00 76.81 177 GLU A C 1
ATOM 1457 O O . GLU A 1 177 ? 11.904 11.027 6.908 1.00 76.81 177 GLU A O 1
ATOM 1462 N N . HIS A 1 178 ? 13.627 9.965 7.921 1.00 78.81 178 HIS A N 1
ATOM 1463 C CA . HIS A 1 178 ? 12.841 9.066 8.757 1.00 78.81 178 HIS A CA 1
ATOM 1464 C C . HIS A 1 178 ? 12.139 9.829 9.884 1.00 78.81 178 HIS A C 1
ATOM 1466 O O . HIS A 1 178 ? 10.916 9.745 10.001 1.00 78.81 178 HIS A O 1
ATOM 1472 N N . VAL A 1 179 ? 12.880 10.648 10.640 1.00 81.25 179 VAL A N 1
ATOM 1473 C CA . VAL A 1 179 ? 12.344 11.486 11.729 1.00 81.25 179 VAL A CA 1
ATOM 1474 C C . VAL A 1 179 ? 11.213 12.383 11.229 1.00 81.25 179 VAL A C 1
AT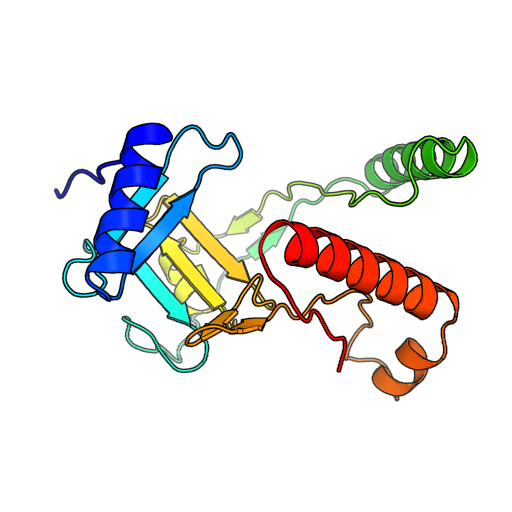OM 1476 O O . VAL A 1 179 ? 10.157 12.438 11.849 1.00 81.25 179 VAL A O 1
ATOM 1479 N N . MET A 1 180 ? 11.371 13.001 10.055 1.00 80.56 180 MET A N 1
ATOM 1480 C CA . MET A 1 180 ? 10.322 13.836 9.463 1.00 80.56 180 MET A CA 1
ATOM 1481 C C . MET A 1 180 ? 9.011 13.070 9.212 1.00 80.56 180 MET A C 1
ATOM 1483 O O . MET A 1 180 ? 7.931 13.631 9.387 1.00 80.56 180 MET A O 1
ATOM 1487 N N . ILE A 1 181 ? 9.073 11.799 8.795 1.00 81.81 181 ILE A N 1
ATOM 1488 C CA . ILE A 1 181 ? 7.860 10.986 8.603 1.00 81.81 181 ILE A CA 1
ATOM 1489 C C . ILE A 1 181 ? 7.273 10.542 9.937 1.00 81.81 181 ILE A C 1
ATOM 1491 O O . ILE A 1 181 ? 6.053 10.559 10.079 1.00 81.81 181 ILE A O 1
ATOM 1495 N N . VAL A 1 182 ? 8.110 10.183 10.910 1.00 84.06 182 VAL A N 1
ATOM 1496 C CA . VAL A 1 182 ? 7.646 9.866 12.267 1.00 84.06 182 VAL A CA 1
ATOM 1497 C C . VAL A 1 182 ? 6.880 11.054 12.849 1.00 84.06 182 VAL A C 1
ATOM 1499 O O . VAL A 1 182 ? 5.764 10.879 13.331 1.00 84.06 182 VAL A O 1
ATOM 1502 N N . ASP A 1 183 ? 7.412 12.270 12.717 1.00 85.50 183 ASP A N 1
ATOM 1503 C CA . ASP A 1 183 ? 6.737 13.486 13.172 1.00 85.50 183 ASP A CA 1
ATOM 1504 C C . ASP A 1 183 ? 5.438 13.774 12.413 1.00 85.50 183 ASP A C 1
ATOM 1506 O O . ASP A 1 183 ? 4.445 14.171 13.025 1.00 85.50 183 ASP A O 1
ATOM 1510 N N . LEU A 1 184 ? 5.408 13.543 11.097 1.00 86.19 184 LEU A N 1
ATOM 1511 C CA . LEU A 1 184 ? 4.183 13.680 10.307 1.00 86.19 184 LEU A CA 1
ATOM 1512 C C . LEU A 1 184 ? 3.093 12.722 10.806 1.00 86.19 184 LEU A C 1
ATOM 1514 O O . LEU A 1 184 ? 1.970 13.148 11.056 1.00 86.19 184 LEU A O 1
ATOM 1518 N N . MET A 1 185 ? 3.434 11.447 11.005 1.00 85.88 185 MET A N 1
ATOM 1519 C CA . MET A 1 185 ? 2.490 10.445 11.506 1.00 85.88 185 MET A CA 1
ATOM 1520 C C . MET A 1 185 ? 2.055 10.740 12.947 1.00 85.88 185 MET A C 1
ATOM 1522 O O . MET A 1 185 ? 0.883 10.573 13.275 1.00 85.88 185 MET A O 1
ATOM 1526 N N . ARG A 1 186 ? 2.964 11.233 13.800 1.00 88.44 186 ARG A N 1
ATOM 1527 C CA . ARG A 1 186 ? 2.652 11.682 15.166 1.00 88.44 186 ARG A CA 1
ATOM 1528 C C . ARG A 1 186 ? 1.619 12.808 15.157 1.00 88.44 186 ARG A C 1
ATOM 1530 O O . ARG A 1 186 ? 0.667 12.766 15.934 1.00 88.44 186 ARG A O 1
ATOM 1537 N N . ASN A 1 187 ? 1.789 13.789 14.272 1.00 88.12 187 ASN A N 1
ATOM 1538 C CA . ASN A 1 187 ? 0.837 14.886 14.111 1.00 88.12 187 ASN A CA 1
ATOM 1539 C C . ASN A 1 187 ? -0.522 14.385 13.607 1.00 88.12 187 ASN A C 1
ATOM 1541 O O . ASN A 1 187 ? -1.544 14.773 14.166 1.00 88.12 187 ASN A O 1
ATOM 1545 N N . ASP A 1 188 ? -0.539 13.497 12.609 1.00 89.31 188 ASP A N 1
ATOM 1546 C CA . ASP A 1 188 ? -1.777 12.920 12.072 1.00 89.31 188 ASP A CA 1
ATOM 1547 C C . ASP A 1 188 ? -2.549 12.127 13.139 1.00 89.31 188 ASP A C 1
ATOM 1549 O O . ASP A 1 188 ? -3.769 12.263 13.257 1.00 89.31 188 ASP A O 1
ATOM 1553 N N . LEU A 1 189 ? -1.850 11.336 13.961 1.00 89.25 189 LEU A N 1
ATOM 1554 C CA . LEU A 1 189 ? -2.460 10.624 15.085 1.00 89.25 189 LEU A CA 1
ATOM 1555 C C . LEU A 1 189 ? -2.997 11.586 16.152 1.00 89.25 189 LEU A C 1
ATOM 1557 O O . LEU A 1 189 ? -4.092 11.362 16.664 1.00 89.25 189 LEU A O 1
ATOM 1561 N N . GLY A 1 190 ? -2.289 12.683 16.432 1.00 90.00 190 GLY A N 1
ATOM 1562 C CA . GLY A 1 190 ? -2.712 13.705 17.397 1.00 90.00 190 GLY A CA 1
ATOM 1563 C C . GLY A 1 190 ? -4.004 14.446 17.026 1.00 90.00 190 GLY A C 1
ATOM 1564 O O . GLY A 1 190 ? -4.594 15.103 17.876 1.00 90.00 190 GLY A O 1
ATOM 1565 N N . ILE A 1 191 ? -4.483 14.332 15.781 1.00 92.06 191 ILE A N 1
ATOM 1566 C CA . ILE A 1 191 ? -5.788 14.878 15.369 1.00 92.06 191 ILE A CA 1
ATOM 1567 C C . ILE A 1 191 ? -6.948 14.044 15.940 1.00 92.06 191 ILE A C 1
ATOM 1569 O O . ILE A 1 191 ? -8.045 14.566 16.139 1.00 92.06 191 ILE A O 1
ATOM 1573 N N . VAL A 1 192 ? -6.736 12.744 16.165 1.00 90.81 192 VAL A N 1
ATOM 1574 C CA . VAL A 1 192 ? -7.800 11.775 16.488 1.00 90.81 192 VAL A CA 1
ATOM 1575 C C . VAL A 1 192 ? -7.563 10.984 17.777 1.00 90.81 192 VAL A C 1
ATOM 1577 O O . VAL A 1 192 ? -8.416 10.173 18.139 1.00 90.81 192 VAL A O 1
ATOM 1580 N N . ALA A 1 193 ? -6.434 11.189 18.456 1.00 91.00 193 ALA A N 1
ATOM 1581 C CA . ALA A 1 193 ? -6.049 10.476 19.668 1.00 91.00 193 ALA A CA 1
ATOM 1582 C C . ALA A 1 193 ? -5.271 11.373 20.645 1.00 91.00 193 ALA A C 1
ATOM 1584 O O . ALA A 1 193 ? -4.614 12.332 20.242 1.00 91.00 193 ALA A O 1
ATOM 1585 N N . ASP A 1 194 ? -5.312 11.002 21.924 1.00 90.50 194 ASP A N 1
ATOM 1586 C CA . ASP A 1 194 ? -4.549 11.622 23.011 1.00 90.50 194 ASP A CA 1
ATOM 1587 C C . ASP A 1 194 ? -3.343 10.738 23.407 1.00 90.50 194 ASP A C 1
ATOM 1589 O O . ASP A 1 194 ? -3.297 9.557 23.068 1.00 90.50 194 ASP A O 1
ATOM 1593 N N . ASP A 1 195 ? -2.371 11.294 24.147 1.00 91.31 195 ASP A N 1
ATOM 1594 C CA . ASP A 1 195 ? -1.177 10.581 24.666 1.00 91.31 195 ASP A CA 1
ATOM 1595 C C . ASP A 1 195 ? -0.281 9.924 23.587 1.00 91.31 195 ASP A C 1
ATOM 1597 O O . ASP A 1 195 ? 0.246 8.824 23.763 1.00 91.31 195 ASP A O 1
ATOM 1601 N N . VAL A 1 196 ? -0.088 10.602 22.449 1.00 89.62 196 VAL A N 1
ATOM 1602 C CA . VAL A 1 196 ? 0.743 10.096 21.341 1.00 89.62 196 VAL A CA 1
ATOM 1603 C C . VAL A 1 196 ? 2.227 10.054 21.735 1.00 89.62 196 VAL A C 1
ATOM 1605 O O . VAL A 1 196 ? 2.830 11.088 22.034 1.00 89.62 196 VAL A O 1
ATOM 1608 N N . LYS A 1 197 ? 2.833 8.862 21.673 1.00 89.31 197 LYS A N 1
ATOM 1609 C CA . LYS A 1 197 ? 4.250 8.603 21.984 1.00 89.31 197 LYS A CA 1
ATOM 1610 C C . LYS A 1 197 ? 4.972 7.978 20.792 1.00 89.31 197 LYS A C 1
ATOM 1612 O O . LYS A 1 197 ? 4.347 7.356 19.939 1.00 89.31 197 LYS A O 1
ATOM 1617 N N . VAL A 1 198 ? 6.288 8.164 20.753 1.00 86.12 198 VAL A N 1
ATOM 1618 C CA . VAL A 1 198 ? 7.203 7.485 19.827 1.00 86.12 19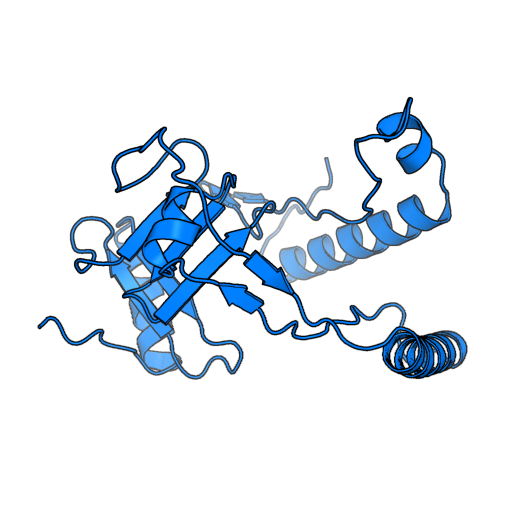8 VAL A CA 1
ATOM 1619 C C . VAL A 1 198 ? 8.059 6.547 20.674 1.00 86.12 198 VAL A C 1
ATOM 1621 O O . VAL A 1 198 ? 8.636 6.999 21.664 1.00 86.12 198 VAL A O 1
ATOM 1624 N N . GLU A 1 199 ? 8.086 5.265 20.310 1.00 76.62 199 GLU A N 1
ATOM 1625 C CA . GLU A 1 199 ? 8.832 4.195 20.992 1.00 76.62 199 GLU A CA 1
ATOM 1626 C C . GLU A 1 199 ? 10.034 3.728 20.168 1.00 76.62 199 GLU A C 1
ATOM 1628 O O . GLU A 1 199 ? 9.916 3.689 18.920 1.00 76.62 199 GLU A O 1
#

Foldseek 3Di:
DPDQDKDFQVVQVVVVVVCVVVVFAWDKDADPVRGTMGIDGPVPDDPQKWKAAQPDTDDDADPDDDDKDKDKAWDDPVVVVVVVVVVVVCCVVVVDVDDDDDDDIDMDIPDQQVSVQRPDDANIKIGHNSPDIDGDNADAWDDDDQDIDGDDDFDDFDPPDVPRVVVCVPDPVSVVVRVVVVVVVQVVVVVPDPPRDDD

Radius of gyration: 20.43 Å; chains: 1; bounding box: 50×52×45 Å

Sequence (199 aa):
MSHTKWLDHAAGIKRINALGRERKPFLFILSYDKQKLFAQPLDRLDHGIYYKLETLRNYPVRKQHPPYSFAKSPVSFSHYRSKMEKILEEIRSGNTYILNLTFKTPIKTDLTLHEIFTYARAKFKLYFKGKFICFSPERFIDIEGNTIATYPMKGTIEASLPNAAERSLADPKEMAEHVMIVDLMRNDLGIVADDVKVE

pLDDT: mean 88.02, std 11.52, range [42.31, 97.75]

Secondary structure (DSSP, 8-state):
-----PEEHHHHHHHHHHHHHTT--EEEEE-TTS-EEEEEEGGGPPTTEEEEETTEESSPPP-------EEE-PPPHHHHHHHHHHHHHHHHTTS-S---------EEES--HHHHHHH---SEEEEETTTEEEEESS---EEETTEEE---------TTSTTHHHHHHH-HHHHHHHHHHHHHHHHHHHTT-SS----